Protein AF-A0A7S3N0Q4-F1 (afdb_monomer_lite)

Structure (mmCIF, N/CA/C/O backbone):
data_AF-A0A7S3N0Q4-F1
#
_entry.id   AF-A0A7S3N0Q4-F1
#
loop_
_atom_site.group_PDB
_atom_site.id
_atom_site.type_symbol
_atom_site.label_atom_id
_atom_site.label_alt_id
_atom_site.label_comp_id
_atom_site.label_asym_id
_atom_site.label_entity_id
_atom_site.label_seq_id
_atom_site.pdbx_PDB_ins_code
_atom_site.Cartn_x
_atom_site.Cartn_y
_atom_site.Cartn_z
_atom_site.occupancy
_atom_site.B_iso_or_equiv
_atom_site.auth_seq_id
_atom_site.auth_comp_id
_atom_site.auth_asym_id
_atom_site.auth_atom_id
_atom_site.pdbx_PDB_model_num
ATOM 1 N N . MET A 1 1 ? -3.222 -1.790 -15.529 1.00 67.62 1 MET A N 1
ATOM 2 C CA . MET A 1 1 ? -2.272 -0.869 -16.187 1.00 67.62 1 MET A CA 1
ATOM 3 C C . MET A 1 1 ? -2.301 -1.127 -17.690 1.00 67.62 1 MET A C 1
ATOM 5 O O . MET A 1 1 ? -2.570 -2.263 -18.068 1.00 67.62 1 MET A O 1
ATOM 9 N N . LYS A 1 2 ? -2.100 -0.109 -18.533 1.00 78.62 2 LYS A N 1
ATOM 10 C CA . LYS A 1 2 ? -1.961 -0.252 -19.997 1.00 78.62 2 LYS A CA 1
ATOM 11 C C . LYS A 1 2 ? -0.659 0.422 -20.428 1.00 78.62 2 LYS A C 1
ATOM 13 O O . LYS A 1 2 ? -0.187 1.292 -19.707 1.00 78.62 2 LYS A O 1
ATOM 18 N N . ALA A 1 3 ? -0.098 0.054 -21.577 1.00 85.75 3 ALA A N 1
ATOM 19 C CA . ALA A 1 3 ? 1.161 0.636 -22.047 1.00 85.75 3 ALA A CA 1
ATOM 20 C C . ALA A 1 3 ? 1.133 2.180 -22.083 1.00 85.75 3 ALA A C 1
ATOM 22 O O . ALA A 1 3 ? 2.065 2.820 -21.606 1.00 85.75 3 ALA A O 1
ATOM 23 N N . ASP A 1 4 ? 0.019 2.765 -22.531 1.00 84.31 4 ASP A N 1
ATOM 24 C CA . ASP A 1 4 ? -0.150 4.220 -22.661 1.00 84.31 4 ASP A CA 1
ATOM 25 C C . ASP A 1 4 ? -0.180 4.981 -21.325 1.00 84.31 4 ASP A C 1
ATOM 27 O O . ASP A 1 4 ? -0.092 6.204 -21.332 1.00 84.31 4 ASP A O 1
ATOM 31 N N . SER A 1 5 ? -0.317 4.300 -20.179 1.00 80.75 5 SER A N 1
ATOM 32 C CA . SER A 1 5 ? -0.256 4.951 -18.862 1.00 80.75 5 SER A CA 1
ATOM 33 C C . SER A 1 5 ? 1.165 5.040 -18.296 1.00 80.75 5 SER A C 1
ATOM 35 O O . SER A 1 5 ? 1.332 5.571 -17.206 1.00 80.75 5 SER A O 1
ATOM 37 N N . ILE A 1 6 ? 2.171 4.488 -18.986 1.00 88.62 6 ILE A N 1
ATOM 38 C CA . ILE A 1 6 ? 3.573 4.517 -18.550 1.00 88.62 6 ILE A CA 1
ATOM 39 C C . ILE A 1 6 ? 4.276 5.739 -19.140 1.00 88.62 6 ILE A C 1
ATOM 41 O O . ILE A 1 6 ? 4.112 6.043 -20.324 1.00 88.62 6 ILE A O 1
ATOM 45 N N . ASN A 1 7 ? 5.076 6.421 -18.322 1.00 90.31 7 ASN A N 1
ATOM 46 C CA . ASN A 1 7 ? 5.865 7.581 -18.721 1.00 90.31 7 ASN A CA 1
ATOM 47 C C . ASN A 1 7 ? 7.292 7.532 -18.146 1.00 90.31 7 ASN A C 1
ATOM 49 O O . ASN A 1 7 ? 7.583 6.753 -17.245 1.00 90.31 7 ASN A O 1
ATOM 53 N N . GLU A 1 8 ? 8.192 8.348 -18.687 1.00 91.06 8 GLU A N 1
ATOM 54 C CA . GLU A 1 8 ? 9.606 8.371 -18.299 1.00 91.06 8 GLU A CA 1
ATOM 55 C C . GLU A 1 8 ? 9.894 9.091 -16.972 1.00 91.06 8 GLU A C 1
ATOM 57 O O . GLU A 1 8 ? 11.008 8.977 -16.466 1.00 91.06 8 GLU A O 1
ATOM 62 N N . GLY A 1 9 ? 8.932 9.828 -16.418 1.00 84.19 9 GLY A N 1
ATOM 63 C CA . GLY A 1 9 ? 9.068 10.585 -15.172 1.00 84.19 9 GLY A CA 1
ATOM 64 C C . GLY A 1 9 ? 8.742 9.796 -13.907 1.00 84.19 9 GLY A C 1
ATOM 65 O O . GLY A 1 9 ? 9.191 10.185 -12.843 1.00 84.19 9 GLY A O 1
ATOM 66 N N . ASP A 1 10 ? 8.030 8.675 -14.014 1.00 84.38 10 ASP A N 1
ATOM 67 C CA . ASP A 1 10 ? 7.496 7.953 -12.854 1.00 84.38 10 ASP A CA 1
ATOM 68 C C . ASP A 1 10 ? 8.100 6.553 -12.667 1.00 84.38 10 ASP A C 1
ATOM 70 O O . ASP A 1 10 ? 8.815 6.009 -13.514 1.00 84.38 10 ASP A O 1
ATOM 74 N N . VAL A 1 11 ? 7.773 5.931 -11.533 1.00 87.38 11 VAL A N 1
ATOM 75 C CA . VAL A 1 11 ? 8.114 4.540 -11.220 1.00 87.38 11 VAL A CA 1
ATOM 76 C C . VAL A 1 11 ? 6.856 3.682 -11.228 1.00 87.38 11 VAL A C 1
ATOM 78 O O . VAL A 1 11 ? 5.893 3.957 -10.517 1.00 87.38 11 VAL A O 1
ATOM 81 N N . PHE A 1 12 ? 6.893 2.587 -11.983 1.00 89.62 12 PHE A N 1
ATOM 82 C CA . PHE A 1 12 ? 5.771 1.674 -12.157 1.00 89.62 12 PHE A CA 1
ATOM 83 C C . PHE A 1 12 ? 6.102 0.296 -11.594 1.00 89.62 12 PHE A C 1
ATOM 85 O O . PHE A 1 12 ? 7.191 -0.245 -11.799 1.00 89.62 12 PHE A O 1
ATOM 92 N N . ILE A 1 13 ? 5.130 -0.297 -10.905 1.00 90.25 13 ILE A N 1
ATOM 93 C CA . ILE A 1 13 ? 5.221 -1.659 -10.380 1.00 90.25 13 ILE A CA 1
ATOM 94 C C . ILE A 1 13 ? 4.118 -2.480 -11.038 1.00 90.25 13 ILE A C 1
ATOM 96 O O . ILE A 1 13 ? 2.934 -2.188 -10.866 1.00 90.25 13 ILE A O 1
ATOM 100 N N . LEU A 1 14 ? 4.503 -3.502 -11.804 1.00 88.56 14 LEU A N 1
ATOM 101 C CA . LEU A 1 14 ? 3.564 -4.482 -12.346 1.00 88.56 14 LEU A CA 1
ATOM 102 C C . LEU A 1 14 ? 3.641 -5.758 -11.521 1.00 88.56 14 LEU A C 1
ATOM 104 O O . LEU A 1 14 ? 4.680 -6.407 -11.439 1.00 88.56 14 LEU A O 1
ATOM 108 N N . ASP A 1 15 ? 2.512 -6.124 -10.941 1.00 88.94 15 ASP A N 1
ATOM 109 C CA . ASP A 1 15 ? 2.390 -7.282 -10.079 1.00 88.94 15 ASP A CA 1
ATOM 110 C C . ASP A 1 15 ? 1.717 -8.456 -10.804 1.00 88.94 15 ASP A C 1
ATOM 112 O O . ASP A 1 15 ? 0.535 -8.393 -11.144 1.00 88.94 15 ASP A O 1
ATOM 116 N N . MET A 1 16 ? 2.479 -9.533 -11.011 1.00 89.06 16 MET A N 1
ATOM 117 C CA . MET A 1 16 ? 2.058 -10.769 -11.677 1.00 89.06 16 MET A CA 1
ATOM 118 C C . MET A 1 16 ? 2.105 -11.982 -10.733 1.00 89.06 16 MET A C 1
ATOM 120 O O . MET A 1 16 ? 2.309 -13.104 -11.179 1.00 89.06 16 MET A O 1
ATOM 124 N N . ASN A 1 17 ? 1.875 -11.785 -9.431 1.00 83.25 17 ASN A N 1
ATOM 125 C CA . ASN A 1 17 ? 1.939 -12.825 -8.390 1.00 83.25 17 ASN A CA 1
ATOM 126 C C . ASN A 1 17 ? 3.356 -13.358 -8.098 1.00 83.25 17 ASN A C 1
ATOM 128 O O . ASN A 1 17 ? 3.986 -12.956 -7.118 1.00 83.25 17 ASN A O 1
ATOM 132 N N . ASP A 1 18 ? 3.867 -14.289 -8.892 1.00 87.38 18 ASP A N 1
ATOM 133 C CA . ASP A 1 18 ? 5.206 -14.862 -8.694 1.00 87.38 18 ASP A CA 1
ATOM 134 C C . ASP A 1 18 ? 6.322 -13.934 -9.201 1.00 87.38 18 ASP A C 1
ATOM 136 O O . ASP A 1 18 ? 7.472 -14.057 -8.782 1.00 87.38 18 ASP A O 1
ATOM 140 N N . LYS A 1 19 ? 5.967 -12.947 -10.028 1.00 90.06 19 LYS A N 1
ATOM 141 C CA . LYS A 1 19 ? 6.867 -11.903 -10.524 1.00 90.06 19 LYS A CA 1
ATOM 142 C C . LYS A 1 19 ? 6.342 -10.511 -10.190 1.00 90.06 19 LYS A C 1
ATOM 144 O O . LYS A 1 19 ? 5.163 -10.214 -10.376 1.00 90.06 19 LYS A O 1
ATOM 149 N N . ILE A 1 20 ? 7.232 -9.641 -9.726 1.00 90.06 20 ILE A N 1
ATOM 150 C CA . ILE A 1 20 ? 6.979 -8.220 -9.481 1.00 90.06 20 ILE A CA 1
ATOM 151 C C . ILE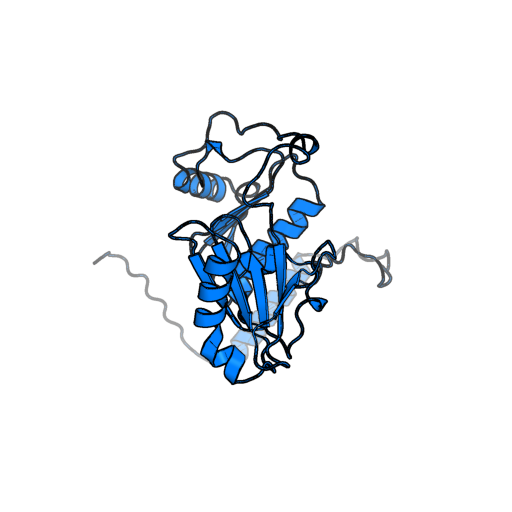 A 1 20 ? 7.964 -7.437 -10.348 1.00 90.06 20 ILE A C 1
ATOM 153 O O . ILE A 1 20 ? 9.164 -7.437 -10.083 1.00 90.06 20 ILE A O 1
ATOM 157 N N . TYR A 1 21 ? 7.482 -6.767 -11.388 1.00 90.56 21 TYR A N 1
ATOM 158 C CA . TYR A 1 21 ? 8.331 -5.955 -12.256 1.00 90.56 21 TYR A CA 1
ATOM 159 C C . TYR A 1 21 ? 8.442 -4.547 -11.685 1.00 90.56 21 TYR A C 1
ATOM 161 O O . TYR A 1 21 ? 7.434 -3.858 -11.531 1.00 90.56 21 TYR A O 1
ATOM 169 N N . PHE A 1 22 ? 9.667 -4.120 -11.398 1.00 93.31 22 PHE A N 1
ATOM 170 C CA . PHE A 1 22 ? 9.998 -2.769 -10.972 1.00 93.31 22 PHE A CA 1
ATOM 171 C C . PHE A 1 22 ? 10.553 -1.989 -12.166 1.00 93.31 22 PHE A C 1
ATOM 173 O O . PHE A 1 22 ? 11.699 -2.187 -12.573 1.00 93.31 22 PHE A O 1
ATOM 180 N N . TRP A 1 23 ? 9.731 -1.116 -12.741 1.00 94.12 23 TRP A N 1
ATOM 181 C CA . TRP A 1 23 ? 10.066 -0.328 -13.922 1.00 94.12 23 TRP A CA 1
ATOM 182 C C . TRP A 1 23 ? 10.254 1.143 -13.521 1.00 94.12 23 TRP A C 1
ATOM 184 O O . TRP A 1 23 ? 9.268 1.847 -13.316 1.00 94.12 23 TRP A O 1
ATOM 194 N N . PRO A 1 24 ? 11.495 1.631 -13.352 1.00 90.50 24 PRO A N 1
ATOM 195 C CA . PRO A 1 24 ? 11.749 3.054 -13.160 1.00 90.50 24 PRO A CA 1
ATOM 196 C C . PRO A 1 24 ? 11.834 3.763 -14.517 1.00 90.50 24 PRO A C 1
ATOM 198 O O . PRO A 1 24 ? 12.574 3.317 -15.402 1.00 90.50 24 PRO A O 1
ATOM 201 N N . GLY A 1 25 ? 11.113 4.872 -14.677 1.00 88.19 25 GLY A N 1
ATOM 202 C CA . GLY A 1 25 ? 11.318 5.804 -15.781 1.00 88.19 25 GLY A CA 1
ATOM 203 C C . GLY A 1 25 ? 12.750 6.339 -15.790 1.00 88.19 25 GLY A C 1
ATOM 204 O O . GLY A 1 25 ? 13.398 6.447 -14.747 1.00 88.19 25 GLY A O 1
ATOM 205 N N . GLU A 1 26 ? 13.286 6.639 -16.968 1.00 90.06 26 GLU A N 1
ATOM 206 C CA . GLU A 1 26 ? 14.660 7.132 -17.121 1.00 90.06 26 GLU A CA 1
ATOM 207 C C . GLU A 1 26 ? 14.864 8.507 -16.471 1.00 90.06 26 GLU A C 1
ATOM 209 O O . GLU A 1 26 ? 15.969 8.838 -16.044 1.00 90.06 26 GLU A O 1
ATOM 214 N N . GLN A 1 27 ? 13.787 9.281 -16.364 1.00 85.06 27 GLN A N 1
ATOM 215 C CA . GLN A 1 27 ? 13.755 10.631 -15.813 1.00 85.06 27 GLN A CA 1
ATOM 216 C C . GLN A 1 27 ? 13.079 10.687 -14.431 1.00 85.06 27 GLN A C 1
ATOM 218 O O . GLN A 1 27 ? 12.898 11.786 -13.911 1.00 85.06 27 GLN A O 1
ATOM 223 N N . CYS A 1 28 ? 12.743 9.541 -13.817 1.00 81.88 28 CYS A N 1
ATOM 224 C CA . CYS A 1 28 ? 12.204 9.531 -12.455 1.00 81.88 28 CYS A CA 1
ATOM 225 C C . CYS A 1 28 ? 13.232 9.995 -11.430 1.00 81.88 28 CYS A C 1
ATOM 227 O O . CYS A 1 28 ? 14.446 9.779 -11.573 1.00 81.88 28 CYS A O 1
ATOM 229 N N . ASN A 1 29 ? 12.753 10.637 -10.368 1.00 78.81 29 ASN A N 1
ATOM 230 C CA . ASN A 1 29 ? 13.653 11.142 -9.348 1.00 78.81 29 ASN A CA 1
ATOM 231 C C . ASN A 1 29 ? 14.111 10.018 -8.396 1.00 78.81 29 ASN A C 1
ATOM 233 O O . ASN A 1 29 ? 13.502 8.954 -8.255 1.00 78.81 29 ASN A O 1
ATOM 237 N N . VAL A 1 30 ? 15.241 10.247 -7.719 1.00 77.12 30 VAL A N 1
ATOM 238 C CA . VAL A 1 30 ? 15.847 9.244 -6.822 1.00 77.12 30 VAL A CA 1
ATOM 239 C C . VAL A 1 30 ? 14.900 8.859 -5.680 1.00 77.12 30 VAL A C 1
ATOM 241 O O . VAL A 1 30 ? 14.894 7.703 -5.255 1.00 77.12 30 VAL A O 1
ATOM 244 N N . THR A 1 31 ? 14.083 9.799 -5.203 1.00 74.06 31 THR A N 1
ATOM 245 C CA . THR A 1 31 ? 13.133 9.572 -4.107 1.00 74.06 31 THR A CA 1
ATOM 246 C C . THR A 1 31 ? 12.015 8.625 -4.533 1.00 74.06 31 THR A C 1
ATOM 248 O O . THR A 1 31 ? 11.726 7.671 -3.813 1.00 74.06 31 THR A O 1
ATOM 251 N N . GLU A 1 32 ? 11.422 8.835 -5.707 1.00 76.19 32 GLU A N 1
ATOM 252 C CA . GLU A 1 32 ? 10.428 7.935 -6.305 1.00 76.19 32 GLU A CA 1
ATOM 253 C C . GLU A 1 32 ? 11.004 6.551 -6.533 1.00 76.19 32 GLU A C 1
ATOM 255 O O . GLU A 1 32 ? 10.385 5.558 -6.151 1.00 76.19 32 GLU A O 1
ATOM 260 N N . LYS A 1 33 ? 12.220 6.471 -7.086 1.00 80.44 33 LYS A N 1
ATOM 261 C CA . LYS A 1 33 ? 12.901 5.191 -7.302 1.00 80.44 33 LYS A CA 1
ATOM 262 C C . LYS A 1 33 ? 13.086 4.425 -5.994 1.00 80.44 33 LYS A C 1
ATOM 264 O O . LYS A 1 33 ? 12.810 3.226 -5.947 1.00 80.44 33 LYS A O 1
ATOM 269 N N . MET A 1 34 ? 13.518 5.102 -4.928 1.00 75.25 34 MET A N 1
ATOM 270 C CA . MET A 1 34 ? 13.662 4.487 -3.604 1.00 75.25 34 MET A CA 1
ATOM 271 C C . MET A 1 34 ? 12.311 4.043 -3.036 1.00 75.25 34 MET A C 1
ATOM 273 O O . MET A 1 34 ? 12.174 2.880 -2.657 1.00 75.25 34 MET A O 1
ATOM 277 N N . LYS A 1 35 ? 11.298 4.919 -3.045 1.00 74.50 35 LYS A N 1
ATOM 278 C CA . LYS A 1 35 ? 9.950 4.607 -2.542 1.00 74.50 35 LYS A CA 1
ATOM 279 C C . LYS A 1 35 ? 9.305 3.451 -3.305 1.00 74.50 35 LYS A C 1
ATOM 281 O O . LYS A 1 35 ? 8.787 2.522 -2.692 1.00 74.50 35 LYS A O 1
ATOM 286 N N . GLY A 1 36 ? 9.376 3.453 -4.633 1.00 78.81 36 GLY A N 1
ATOM 287 C CA . GLY A 1 36 ? 8.847 2.366 -5.452 1.00 78.81 36 GLY A CA 1
ATOM 288 C C . GLY A 1 36 ? 9.555 1.037 -5.172 1.00 78.81 36 GLY A C 1
ATOM 289 O O . GLY A 1 36 ? 8.912 -0.010 -5.092 1.00 78.81 36 GLY A O 1
ATOM 290 N N . LEU A 1 37 ? 10.874 1.054 -4.956 1.00 83.94 37 LEU A N 1
ATOM 291 C CA . LEU A 1 37 ? 11.606 -0.166 -4.618 1.00 83.94 37 LEU A CA 1
ATOM 292 C C . LEU A 1 37 ? 11.237 -0.683 -3.218 1.00 83.94 37 LEU A C 1
ATOM 294 O O . LEU A 1 37 ? 11.149 -1.899 -3.016 1.00 83.94 37 LEU A O 1
ATOM 298 N N . GLU A 1 38 ? 10.988 0.213 -2.260 1.00 80.38 38 GLU A N 1
ATOM 299 C CA . GLU A 1 38 ? 10.461 -0.140 -0.935 1.00 80.38 38 GLU A CA 1
ATOM 300 C C . GLU A 1 38 ? 9.087 -0.804 -1.041 1.00 80.38 38 GLU A C 1
ATOM 302 O O . GLU A 1 38 ? 8.878 -1.859 -0.438 1.00 80.38 38 GLU A O 1
ATOM 307 N N . VAL A 1 39 ? 8.195 -0.257 -1.871 1.00 80.19 39 VAL A N 1
ATOM 308 C CA . VAL A 1 39 ? 6.867 -0.816 -2.170 1.00 80.19 39 VAL A CA 1
ATOM 309 C C . VAL A 1 39 ? 6.989 -2.219 -2.775 1.00 80.19 39 VAL A C 1
ATOM 311 O O . VAL A 1 39 ? 6.438 -3.169 -2.215 1.00 80.19 39 VAL A O 1
ATOM 314 N N . ALA A 1 40 ? 7.779 -2.399 -3.840 1.00 81.44 40 ALA A N 1
ATOM 315 C CA .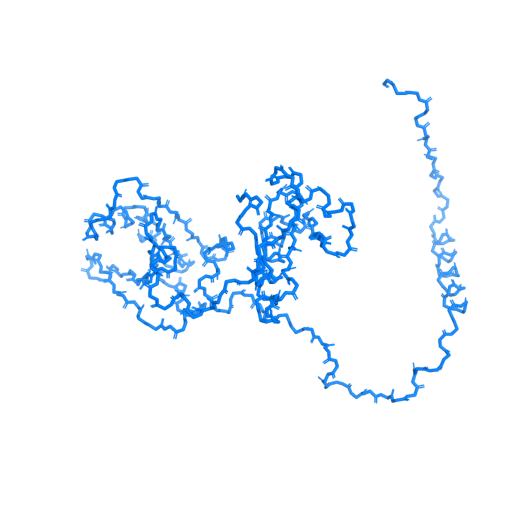 ALA A 1 40 ? 7.986 -3.706 -4.479 1.00 81.44 40 ALA A CA 1
ATOM 316 C C . ALA A 1 40 ? 8.604 -4.739 -3.514 1.00 81.44 40 ALA A C 1
ATOM 318 O O . ALA A 1 40 ? 8.187 -5.900 -3.452 1.00 81.44 40 ALA A O 1
ATOM 319 N N . THR A 1 41 ? 9.570 -4.306 -2.699 1.00 84.25 41 THR A N 1
ATOM 320 C CA . THR A 1 41 ? 10.188 -5.140 -1.657 1.00 84.25 41 THR A CA 1
ATOM 321 C C . THR A 1 41 ? 9.190 -5.512 -0.562 1.00 84.25 41 THR A C 1
ATOM 323 O O . THR A 1 41 ? 9.208 -6.647 -0.075 1.00 84.25 41 THR A O 1
ATOM 326 N N . GLY A 1 42 ? 8.321 -4.576 -0.182 1.00 77.69 42 GLY A N 1
ATOM 327 C CA . GLY A 1 42 ? 7.210 -4.785 0.737 1.00 77.69 42 GLY A CA 1
ATOM 328 C C . GLY A 1 42 ? 6.281 -5.879 0.228 1.00 77.69 42 GLY A C 1
ATOM 329 O O . GLY A 1 42 ? 6.130 -6.893 0.907 1.00 77.69 42 GLY A O 1
ATOM 330 N N . MET A 1 43 ? 5.772 -5.739 -1.000 1.00 77.88 43 MET A N 1
ATOM 331 C CA . MET A 1 43 ? 4.903 -6.731 -1.653 1.00 77.88 43 MET A CA 1
ATOM 332 C C . MET A 1 43 ? 5.532 -8.123 -1.641 1.00 77.88 43 MET A C 1
ATOM 334 O O . MET A 1 43 ? 4.926 -9.081 -1.154 1.00 77.88 43 MET A O 1
ATOM 338 N N . ARG A 1 44 ? 6.795 -8.235 -2.076 1.00 84.06 44 ARG A N 1
ATOM 339 C CA . ARG A 1 44 ? 7.526 -9.508 -2.059 1.00 84.06 44 ARG A CA 1
ATOM 340 C C . ARG A 1 44 ? 7.566 -10.127 -0.660 1.00 84.06 44 ARG A C 1
ATOM 342 O O . ARG A 1 44 ? 7.315 -11.320 -0.506 1.00 84.06 44 ARG A O 1
ATOM 349 N N . LYS A 1 45 ? 7.916 -9.344 0.363 1.00 79.38 45 LYS A N 1
ATOM 350 C CA . LYS A 1 45 ? 8.111 -9.857 1.728 1.00 79.38 45 LYS A CA 1
ATOM 351 C C . LYS A 1 45 ? 6.794 -10.193 2.423 1.00 79.38 45 LYS A C 1
ATOM 353 O O . LYS A 1 45 ? 6.682 -11.285 2.975 1.00 79.38 45 LYS A O 1
ATOM 358 N N . SER A 1 46 ? 5.832 -9.270 2.430 1.00 74.62 46 SER A N 1
ATOM 359 C CA . SER A 1 46 ? 4.603 -9.418 3.216 1.00 74.62 46 SER A CA 1
ATOM 360 C C . SER A 1 46 ? 3.506 -10.172 2.481 1.00 74.62 46 SER A C 1
ATOM 362 O O . SER A 1 46 ? 2.848 -11.007 3.092 1.00 74.62 46 SER A O 1
ATOM 364 N N . GLU A 1 47 ? 3.313 -9.903 1.190 1.00 79.12 47 GLU A N 1
ATOM 365 C CA . GLU A 1 47 ? 2.175 -10.445 0.432 1.00 79.12 47 GLU A CA 1
ATOM 366 C C . GLU A 1 47 ? 2.534 -11.723 -0.325 1.00 79.12 47 GLU A C 1
ATOM 368 O O . GLU A 1 47 ? 1.668 -12.556 -0.580 1.00 79.12 47 GLU A O 1
ATOM 373 N N . ARG A 1 48 ? 3.819 -11.907 -0.650 1.00 82.06 48 ARG A N 1
ATOM 374 C CA . ARG A 1 48 ? 4.324 -13.088 -1.371 1.00 82.06 48 ARG A CA 1
ATOM 375 C C . ARG A 1 48 ? 5.195 -14.003 -0.540 1.00 82.06 48 ARG A C 1
ATOM 377 O O . ARG A 1 48 ? 5.813 -14.908 -1.087 1.00 82.06 48 ARG A O 1
ATOM 384 N N . HIS A 1 49 ? 5.274 -13.771 0.769 1.00 78.81 49 HIS A N 1
ATOM 385 C CA . HIS A 1 49 ? 6.064 -14.593 1.690 1.00 78.81 49 HIS A CA 1
ATOM 386 C C . HIS A 1 49 ? 7.514 -14.819 1.214 1.00 78.81 49 HIS A C 1
ATOM 388 O O . HIS A 1 49 ? 8.083 -15.892 1.399 1.00 78.81 49 HIS A O 1
ATOM 394 N N . ALA A 1 50 ? 8.100 -13.799 0.579 1.00 80.25 50 ALA A N 1
ATOM 395 C CA . ALA A 1 50 ? 9.422 -13.800 -0.048 1.00 80.25 50 ALA A CA 1
ATOM 396 C C . ALA A 1 50 ? 9.623 -14.772 -1.231 1.00 80.25 50 ALA A C 1
ATOM 398 O O . ALA A 1 50 ? 10.763 -14.955 -1.663 1.00 80.25 50 ALA A O 1
ATOM 399 N N . GLN A 1 51 ? 8.548 -15.350 -1.773 1.00 81.12 51 GLN A N 1
ATOM 400 C CA . GLN A 1 51 ? 8.594 -16.336 -2.859 1.00 81.12 51 GLN A CA 1
ATOM 401 C C . GLN A 1 51 ? 8.545 -15.725 -4.262 1.00 81.12 51 GLN A C 1
ATOM 403 O O . GLN A 1 51 ? 8.888 -16.412 -5.215 1.00 81.12 51 GLN A O 1
ATOM 408 N N . ALA A 1 52 ? 8.131 -14.463 -4.391 1.00 86.00 52 ALA A N 1
ATOM 409 C CA . ALA A 1 52 ? 8.139 -13.770 -5.674 1.00 86.00 52 ALA A CA 1
ATOM 410 C C . ALA A 1 52 ? 9.520 -13.187 -6.002 1.00 86.00 52 ALA A C 1
ATOM 412 O O . ALA A 1 52 ? 10.257 -12.772 -5.095 1.00 86.00 52 ALA A O 1
ATOM 413 N N . ASP A 1 53 ? 9.822 -13.082 -7.293 1.00 89.50 53 ASP A N 1
ATOM 414 C CA . ASP A 1 53 ? 11.008 -12.398 -7.806 1.00 89.50 53 ASP A CA 1
ATOM 415 C C . ASP A 1 53 ? 10.700 -10.932 -8.115 1.00 89.50 53 ASP A C 1
ATOM 417 O O . ASP A 1 53 ? 9.652 -10.608 -8.674 1.00 89.50 53 ASP A O 1
ATOM 421 N N . ILE A 1 54 ? 11.624 -10.035 -7.757 1.00 90.75 54 ILE A N 1
ATOM 422 C CA . ILE A 1 54 ? 11.585 -8.645 -8.226 1.00 90.75 54 ILE A CA 1
ATOM 423 C C . ILE A 1 54 ? 12.465 -8.562 -9.466 1.00 90.75 54 ILE A C 1
ATOM 425 O O . ILE A 1 54 ? 13.662 -8.842 -9.391 1.00 90.75 54 ILE A O 1
ATOM 429 N N . LEU A 1 55 ? 11.860 -8.195 -10.589 1.00 90.94 55 LEU A N 1
ATOM 430 C CA . LEU A 1 55 ? 12.500 -8.130 -11.896 1.00 90.94 55 LEU A CA 1
ATOM 431 C C . LEU A 1 55 ? 12.677 -6.675 -12.329 1.00 90.94 55 LEU A C 1
ATOM 433 O O . LEU A 1 55 ? 11.831 -5.831 -12.036 1.00 90.94 55 LEU A O 1
ATOM 437 N N . PHE A 1 56 ? 13.760 -6.395 -13.053 1.00 94.88 56 PHE A N 1
ATOM 438 C CA . PHE A 1 56 ? 14.162 -5.047 -13.460 1.00 94.88 56 PHE A CA 1
ATOM 439 C C . PHE A 1 56 ? 14.174 -4.947 -14.994 1.00 94.88 56 PHE A C 1
ATOM 441 O O . PHE A 1 56 ? 15.215 -5.176 -15.608 1.00 94.88 56 PHE A O 1
ATOM 448 N N . PRO A 1 57 ? 13.040 -4.611 -15.643 1.00 95.06 57 PRO A N 1
ATOM 449 C CA . PRO A 1 57 ? 12.927 -4.538 -17.102 1.00 95.06 57 PRO A CA 1
ATOM 450 C C . PRO A 1 57 ? 14.035 -3.738 -17.793 1.00 95.06 57 PRO A C 1
ATOM 452 O O . PRO A 1 57 ? 14.553 -4.154 -18.817 1.00 95.06 57 PRO A O 1
ATOM 455 N N . ARG A 1 58 ? 14.465 -2.605 -17.225 1.00 89.06 58 ARG A N 1
ATOM 456 C CA . ARG A 1 58 ? 15.506 -1.769 -17.849 1.00 89.06 58 ARG A CA 1
ATOM 457 C C . ARG A 1 58 ? 16.915 -2.357 -17.797 1.00 89.06 58 ARG A C 1
ATOM 459 O O . ARG A 1 58 ? 17.803 -1.845 -18.472 1.00 89.06 58 ARG A O 1
ATOM 466 N N . GLU A 1 59 ? 17.128 -3.398 -17.004 1.00 91.19 59 GLU A N 1
ATOM 467 C CA . GLU A 1 59 ? 18.433 -4.039 -16.837 1.00 91.19 59 GLU A CA 1
ATOM 468 C C . GLU A 1 59 ? 18.560 -5.311 -17.689 1.00 91.19 59 GLU A C 1
ATOM 470 O O . GLU A 1 59 ? 19.673 -5.777 -17.926 1.00 91.19 59 GLU A O 1
ATOM 475 N N . ASP A 1 60 ? 17.442 -5.846 -18.196 1.00 94.69 60 ASP A N 1
ATOM 476 C CA . ASP A 1 60 ? 17.399 -7.082 -18.976 1.00 94.69 60 ASP A CA 1
ATOM 477 C C . ASP A 1 60 ? 16.358 -6.997 -20.107 1.00 94.69 60 ASP A C 1
ATOM 479 O O . ASP A 1 60 ? 15.159 -6.847 -19.877 1.00 94.69 60 ASP A O 1
ATOM 483 N N . ALA A 1 61 ? 16.815 -7.140 -21.354 1.00 93.06 61 ALA A N 1
ATOM 484 C CA . ALA A 1 61 ? 15.963 -7.015 -22.539 1.00 93.06 61 ALA A CA 1
ATOM 485 C C . ALA A 1 61 ? 14.869 -8.098 -22.642 1.00 93.06 61 ALA A C 1
ATOM 487 O O . ALA A 1 61 ? 13.809 -7.846 -23.218 1.00 93.06 61 ALA A O 1
ATOM 488 N N . GLY A 1 62 ? 15.109 -9.296 -22.101 1.00 94.88 62 GLY A N 1
ATOM 489 C CA . GLY A 1 62 ? 14.105 -10.357 -22.035 1.00 94.88 62 GLY A CA 1
ATOM 490 C C . GLY A 1 62 ? 13.008 -10.023 -21.027 1.00 94.88 62 GLY A C 1
ATOM 491 O O . GLY A 1 62 ? 11.824 -10.191 -21.325 1.00 94.88 62 GLY A O 1
ATOM 492 N N . VAL A 1 63 ? 13.393 -9.475 -19.872 1.00 95.75 63 VAL A N 1
ATOM 493 C CA . VAL A 1 63 ? 12.452 -8.981 -18.856 1.00 95.75 63 VAL A CA 1
ATOM 494 C C . VAL A 1 63 ? 11.666 -7.769 -19.370 1.00 95.75 63 VAL A C 1
ATOM 496 O O . VAL A 1 63 ? 10.463 -7.695 -19.129 1.00 95.75 63 VAL A O 1
ATOM 499 N N . ASP A 1 64 ? 12.297 -6.847 -20.110 1.00 95.50 64 ASP A N 1
ATOM 500 C CA . ASP A 1 64 ? 11.606 -5.728 -20.776 1.00 95.50 64 ASP A CA 1
ATOM 501 C C . ASP A 1 64 ? 10.529 -6.232 -21.736 1.00 95.50 64 ASP A C 1
ATOM 503 O O . ASP A 1 64 ? 9.372 -5.819 -21.648 1.00 95.50 64 ASP A O 1
ATOM 507 N N . ALA A 1 65 ? 10.880 -7.175 -22.613 1.00 96.62 65 ALA A N 1
ATOM 508 C CA . ALA A 1 65 ? 9.930 -7.751 -23.556 1.00 96.62 65 ALA A CA 1
ATOM 509 C C . ALA A 1 65 ? 8.743 -8.424 -22.844 1.00 96.62 65 ALA A C 1
ATOM 511 O O . ALA A 1 65 ? 7.593 -8.218 -23.244 1.00 96.62 65 ALA A O 1
ATOM 512 N N . GLU A 1 66 ? 9.000 -9.182 -21.773 1.00 96.00 66 GLU A N 1
ATOM 513 C CA . GLU A 1 66 ? 7.953 -9.821 -20.969 1.00 96.00 66 GLU A CA 1
ATOM 514 C C . GLU A 1 66 ? 7.040 -8.779 -20.299 1.00 96.00 66 GLU A C 1
ATOM 516 O O . GLU A 1 66 ? 5.818 -8.841 -20.465 1.00 96.00 66 GLU A O 1
ATOM 521 N N . PHE A 1 67 ? 7.618 -7.774 -19.633 1.00 94.88 67 PHE A N 1
ATOM 522 C CA . PHE A 1 67 ? 6.884 -6.680 -18.990 1.00 94.88 67 PHE A CA 1
ATOM 523 C C . PHE A 1 67 ? 5.913 -5.991 -19.954 1.00 94.88 67 PHE A C 1
ATOM 525 O O . PHE A 1 67 ? 4.719 -5.878 -19.669 1.00 94.88 67 PHE A O 1
ATOM 532 N N . TRP A 1 68 ? 6.398 -5.572 -21.125 1.00 96.19 68 TRP A N 1
ATOM 533 C CA . TRP A 1 68 ? 5.556 -4.890 -22.105 1.00 96.19 68 TRP A CA 1
ATOM 534 C C . TRP A 1 68 ? 4.513 -5.815 -22.729 1.00 96.19 68 TRP A C 1
ATOM 536 O O . TRP A 1 68 ? 3.415 -5.355 -23.047 1.00 96.19 68 TRP A O 1
ATOM 546 N N . SER A 1 69 ? 4.800 -7.114 -22.868 1.00 95.69 69 SER A N 1
ATOM 547 C CA . SER A 1 69 ? 3.820 -8.084 -23.375 1.00 95.69 69 SER A CA 1
ATOM 548 C C . SER A 1 69 ? 2.567 -8.154 -22.494 1.00 95.69 69 SER A C 1
ATOM 550 O O . SER A 1 69 ? 1.451 -8.190 -23.017 1.00 95.69 69 SER A O 1
ATOM 552 N N . HIS A 1 70 ? 2.724 -8.049 -21.168 1.00 92.94 70 HIS A N 1
ATOM 553 C CA . HIS A 1 70 ? 1.605 -7.997 -20.221 1.00 92.94 70 HIS A CA 1
ATOM 554 C C . HIS A 1 70 ? 0.744 -6.734 -20.362 1.00 92.94 70 HIS A C 1
ATOM 556 O O . HIS A 1 70 ? -0.408 -6.720 -19.928 1.00 92.94 70 HIS A O 1
ATOM 562 N N . LEU A 1 71 ? 1.279 -5.681 -20.983 1.00 91.69 71 LEU A N 1
ATOM 563 C CA . LEU A 1 71 ? 0.617 -4.387 -21.164 1.00 91.69 71 LEU A CA 1
ATOM 564 C C . LEU A 1 71 ? 0.051 -4.179 -22.575 1.00 91.69 71 LEU A C 1
ATOM 566 O O . LEU A 1 71 ? -0.475 -3.101 -22.862 1.00 91.69 71 LEU A O 1
ATOM 570 N N . GLY A 1 72 ? 0.124 -5.205 -23.430 1.00 92.38 72 GLY A N 1
ATOM 571 C CA . GLY A 1 72 ? -0.338 -5.158 -24.820 1.00 92.38 72 GLY A CA 1
ATOM 572 C C . GLY A 1 72 ? 0.748 -4.811 -25.843 1.00 92.38 72 GLY A C 1
ATOM 573 O O . GLY A 1 72 ? 0.428 -4.624 -27.014 1.00 92.38 72 GLY A O 1
ATOM 574 N N . GLY A 1 73 ? 2.015 -4.764 -25.427 1.00 93.56 73 GLY A N 1
ATOM 575 C CA . GLY A 1 73 ? 3.172 -4.478 -26.273 1.00 93.56 73 GLY A CA 1
ATOM 576 C C . GLY A 1 73 ? 3.865 -3.161 -25.922 1.00 93.56 73 GLY A C 1
ATOM 577 O O . GLY A 1 73 ? 3.277 -2.265 -25.318 1.00 93.56 73 GLY A O 1
ATOM 578 N N . LYS A 1 74 ? 5.145 -3.056 -26.301 1.00 94.19 74 LYS A N 1
ATOM 579 C CA . LYS A 1 74 ? 5.948 -1.851 -26.071 1.00 94.19 74 LYS A CA 1
ATOM 580 C C . LYS A 1 74 ? 5.571 -0.794 -27.112 1.00 94.19 74 LYS A C 1
ATOM 582 O O . LYS A 1 74 ? 5.621 -1.106 -28.305 1.00 94.19 74 LYS A O 1
ATOM 587 N N . PRO A 1 75 ? 5.212 0.435 -26.708 1.00 92.69 75 PRO A N 1
ATOM 588 C CA . PRO A 1 75 ? 4.969 1.505 -27.663 1.00 92.69 75 PRO A CA 1
ATOM 589 C C . PRO A 1 75 ? 6.282 1.905 -28.350 1.00 92.69 75 PRO A C 1
ATOM 591 O O . PRO A 1 75 ? 7.370 1.693 -27.815 1.00 92.69 75 PRO A O 1
ATOM 594 N N . ALA A 1 76 ? 6.192 2.507 -29.539 1.00 93.88 76 ALA A N 1
ATOM 595 C CA . ALA A 1 76 ? 7.374 2.989 -30.262 1.00 93.88 76 ALA A CA 1
ATOM 596 C C . ALA A 1 76 ? 8.148 4.058 -29.469 1.00 93.88 76 ALA A C 1
ATOM 598 O O . ALA A 1 76 ? 9.373 4.121 -29.540 1.00 93.88 76 ALA A O 1
ATOM 599 N N . THR A 1 77 ? 7.417 4.857 -28.691 1.00 93.00 77 THR A N 1
ATOM 600 C CA . THR A 1 77 ? 7.944 5.891 -27.806 1.00 93.00 77 THR A CA 1
ATOM 601 C C . THR A 1 77 ? 7.196 5.803 -26.482 1.00 93.00 77 THR A C 1
ATOM 603 O O . THR A 1 77 ? 5.969 5.718 -26.480 1.00 93.00 77 THR A O 1
ATOM 606 N N . ILE A 1 78 ? 7.923 5.809 -25.367 1.00 92.81 78 ILE A N 1
ATOM 607 C CA . ILE A 1 78 ? 7.332 5.900 -24.027 1.00 92.81 78 ILE A CA 1
ATOM 608 C C . ILE A 1 78 ? 6.994 7.369 -23.754 1.00 92.81 78 ILE A C 1
ATOM 610 O O . ILE A 1 78 ? 7.713 8.261 -24.209 1.00 92.81 78 ILE A O 1
ATOM 614 N N . ASN A 1 79 ? 5.891 7.633 -23.052 1.00 89.56 79 ASN A N 1
ATOM 615 C CA . ASN A 1 79 ? 5.456 9.005 -22.808 1.00 89.56 79 ASN A CA 1
ATOM 616 C C . ASN A 1 79 ? 6.534 9.805 -22.050 1.00 89.56 79 ASN A C 1
ATOM 618 O O . ASN A 1 79 ? 7.181 9.258 -21.155 1.00 89.56 79 ASN A O 1
ATOM 622 N N . PRO A 1 80 ? 6.734 11.094 -22.373 1.00 89.69 80 PRO A N 1
ATOM 623 C CA . PRO A 1 80 ? 7.640 11.951 -21.612 1.00 89.69 80 PRO A CA 1
ATOM 624 C C . PRO A 1 80 ? 7.133 12.147 -20.172 1.00 89.69 80 PRO A C 1
ATOM 626 O O . PRO A 1 80 ? 5.949 11.907 -19.919 1.00 89.69 80 PRO A O 1
ATOM 629 N N . PRO A 1 81 ? 7.987 12.616 -19.242 1.00 85.12 81 PRO A N 1
ATOM 630 C CA . PRO A 1 81 ? 7.552 12.962 -17.894 1.00 85.12 81 PRO A CA 1
ATOM 631 C C . PRO A 1 81 ? 6.390 13.947 -17.926 1.00 85.12 81 PRO A C 1
ATOM 633 O O . PRO A 1 81 ? 6.402 14.924 -18.683 1.00 85.12 81 PRO A O 1
ATOM 636 N N . THR A 1 82 ? 5.399 13.705 -17.083 1.00 76.38 82 THR A N 1
ATOM 637 C CA . THR A 1 82 ? 4.385 14.703 -16.759 1.00 76.38 82 THR A CA 1
ATOM 638 C C . THR A 1 82 ? 4.963 15.665 -15.720 1.00 76.38 82 THR A C 1
ATOM 640 O O . THR A 1 82 ? 5.519 15.191 -14.736 1.00 76.38 82 THR A O 1
ATOM 643 N N . PRO A 1 83 ? 4.882 16.995 -15.911 1.00 66.06 83 PRO A N 1
ATOM 644 C CA . PRO A 1 83 ? 5.337 17.942 -14.898 1.00 66.06 83 PRO A CA 1
ATOM 645 C C . PRO A 1 83 ? 4.581 17.748 -13.577 1.00 66.06 83 PRO A C 1
ATOM 647 O O . PRO A 1 83 ? 3.348 17.759 -13.575 1.00 66.06 83 PRO A O 1
ATOM 650 N N . ASP A 1 84 ? 5.315 17.660 -12.466 1.00 56.84 84 ASP A N 1
ATOM 651 C CA . ASP A 1 84 ? 4.752 17.585 -11.105 1.00 56.84 84 ASP A CA 1
ATOM 652 C C . ASP A 1 84 ? 3.837 18.782 -10.780 1.00 56.84 84 ASP A C 1
ATOM 654 O O . ASP A 1 84 ? 2.918 18.687 -9.966 1.00 56.84 84 ASP A O 1
ATOM 658 N N . ASP A 1 85 ? 4.046 19.903 -11.479 1.00 48.16 85 ASP A N 1
ATOM 659 C CA . ASP A 1 85 ? 3.324 21.170 -11.324 1.00 48.16 85 ASP A CA 1
ATOM 660 C C . ASP A 1 85 ? 1.821 21.083 -11.679 1.00 48.16 85 ASP A C 1
ATOM 662 O O . ASP A 1 85 ? 1.071 22.028 -11.433 1.00 48.16 85 ASP A O 1
ATOM 666 N N . GLY A 1 86 ? 1.359 19.963 -12.250 1.00 42.44 86 GLY A N 1
ATOM 667 C CA . GLY A 1 86 ? -0.051 19.711 -12.578 1.00 42.44 86 GLY A CA 1
ATOM 668 C C . GLY A 1 86 ? -0.868 19.011 -11.483 1.00 42.44 86 GLY A C 1
ATOM 669 O O . GLY A 1 86 ? -2.097 19.011 -11.560 1.00 42.44 86 GLY A O 1
ATOM 670 N N . ALA A 1 87 ? -0.228 18.446 -10.454 1.00 42.72 87 ALA A N 1
ATOM 671 C CA . ALA A 1 87 ? -0.920 17.736 -9.369 1.00 42.72 87 ALA A CA 1
ATOM 672 C C . ALA A 1 87 ? -1.465 18.671 -8.269 1.00 42.72 87 ALA A C 1
ATOM 674 O O . ALA A 1 87 ? -2.095 18.210 -7.319 1.00 42.72 87 ALA A O 1
ATOM 675 N N . ALA A 1 88 ? -1.229 19.983 -8.384 1.00 41.06 88 ALA A N 1
ATOM 676 C CA . ALA A 1 88 ? -1.747 20.968 -7.437 1.00 41.06 88 ALA A CA 1
ATOM 677 C C . ALA A 1 88 ? -3.202 21.393 -7.721 1.00 41.06 88 ALA A C 1
ATOM 679 O O . ALA A 1 88 ? -3.870 21.827 -6.789 1.00 41.06 88 ALA A O 1
ATOM 680 N N . ASP A 1 89 ? -3.710 21.227 -8.951 1.00 37.88 89 ASP A N 1
ATOM 681 C CA . ASP A 1 89 ? -5.062 21.687 -9.336 1.00 37.88 89 ASP A CA 1
ATOM 682 C C . ASP A 1 89 ? 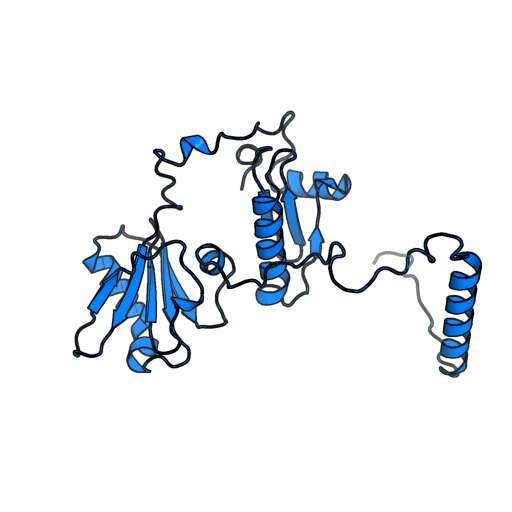-5.855 20.690 -10.212 1.00 37.88 89 ASP A C 1
ATOM 684 O O . ASP A 1 89 ? -7.001 20.956 -10.583 1.00 37.88 89 ASP A O 1
ATOM 688 N N . GLY A 1 90 ? -5.284 19.528 -10.544 1.00 37.62 90 GLY A N 1
ATOM 689 C CA . GLY A 1 90 ? -6.021 18.409 -11.125 1.00 37.62 90 GLY A CA 1
ATOM 690 C C . GLY A 1 90 ? -6.465 17.454 -10.024 1.00 37.62 90 GLY A C 1
ATOM 691 O O . GLY A 1 90 ? -5.617 16.898 -9.335 1.00 37.62 90 GLY A O 1
ATOM 692 N N . GLU A 1 91 ? -7.774 17.260 -9.856 1.00 40.66 91 GLU A N 1
ATOM 693 C CA . GLU A 1 91 ? -8.354 16.212 -9.009 1.00 40.66 91 GLU A CA 1
ATOM 694 C C . GLU A 1 91 ? -7.888 14.828 -9.498 1.00 40.66 91 GLU A C 1
ATOM 696 O O . GLU A 1 91 ? -8.590 14.140 -10.240 1.00 40.66 91 GLU A O 1
ATOM 701 N N . ASP A 1 92 ? -6.694 14.397 -9.091 1.00 46.03 92 ASP A N 1
ATOM 702 C CA . ASP A 1 92 ? -6.410 12.974 -9.003 1.00 46.03 92 ASP A CA 1
ATOM 703 C C . ASP A 1 92 ? -7.249 12.457 -7.832 1.00 46.03 92 ASP A C 1
ATOM 705 O O . ASP A 1 92 ? -6.889 12.554 -6.656 1.00 46.03 92 ASP A O 1
ATOM 709 N N . ASP A 1 93 ? -8.460 12.021 -8.168 1.00 48.78 93 ASP A N 1
ATOM 710 C CA . ASP A 1 93 ? -9.488 11.540 -7.245 1.00 48.78 93 ASP A CA 1
ATOM 711 C C . ASP A 1 93 ? -8.954 10.457 -6.278 1.00 48.78 93 ASP A C 1
ATOM 713 O O . ASP A 1 93 ? -9.526 10.253 -5.202 1.00 48.78 93 ASP A O 1
ATOM 717 N N . ASP A 1 94 ? -7.861 9.774 -6.640 1.00 45.78 94 ASP A N 1
ATOM 718 C CA . ASP A 1 94 ? -7.197 8.755 -5.821 1.00 45.78 94 ASP A CA 1
ATOM 719 C C . ASP A 1 94 ? -6.152 9.334 -4.837 1.00 45.78 94 ASP A C 1
ATOM 721 O O . ASP A 1 94 ? -5.845 8.686 -3.831 1.00 45.78 94 ASP A O 1
ATOM 725 N N . LEU A 1 95 ? -5.669 10.570 -5.039 1.00 54.28 95 LEU A N 1
ATOM 726 C CA . LEU A 1 95 ? -4.807 11.295 -4.087 1.00 54.28 95 LEU A CA 1
ATOM 727 C C . LEU A 1 95 ? -5.602 12.082 -3.034 1.00 54.28 95 LEU A C 1
ATOM 729 O O . LEU A 1 95 ? -5.061 12.420 -1.977 1.00 54.28 95 LEU A O 1
ATOM 733 N N . ASN A 1 96 ? -6.889 12.354 -3.273 1.00 73.75 96 ASN A N 1
ATOM 734 C CA . ASN A 1 96 ? -7.750 12.994 -2.281 1.00 73.75 96 ASN A CA 1
ATOM 735 C C . ASN A 1 96 ? -8.196 11.977 -1.219 1.00 73.75 96 ASN A C 1
ATOM 737 O O . ASN A 1 96 ? -9.212 11.290 -1.364 1.00 73.75 96 ASN A O 1
ATOM 741 N N . TYR A 1 97 ? -7.425 11.890 -0.134 1.00 89.81 97 TYR A N 1
ATOM 742 C CA . TYR A 1 97 ? -7.737 11.030 1.001 1.00 89.81 97 TYR A CA 1
ATOM 743 C C . TYR A 1 97 ? -7.982 11.811 2.294 1.00 89.81 97 TYR A C 1
ATOM 745 O O . TYR A 1 97 ? -7.363 12.840 2.589 1.00 89.81 97 TYR A O 1
ATOM 753 N N . LYS A 1 98 ? -8.853 11.252 3.135 1.00 93.50 98 LYS A N 1
ATOM 754 C CA . LYS A 1 98 ? -9.081 11.719 4.506 1.00 93.50 98 LYS A CA 1
ATOM 755 C C . LYS A 1 98 ? -8.850 10.594 5.494 1.00 93.50 98 LYS A C 1
ATOM 757 O O . LYS A 1 98 ? -9.064 9.424 5.189 1.00 93.50 98 LYS A O 1
ATOM 762 N N . PHE A 1 99 ? -8.405 10.950 6.689 1.00 95.94 99 PHE A N 1
ATOM 763 C CA . PHE A 1 99 ? -8.057 9.984 7.718 1.00 95.94 99 PHE A CA 1
ATOM 764 C C . PHE A 1 99 ? -8.802 10.313 9.004 1.00 95.94 99 PHE A C 1
ATOM 766 O O . PHE A 1 99 ? -8.779 11.454 9.457 1.00 95.94 99 PHE A O 1
ATOM 773 N N . PHE A 1 100 ? -9.489 9.331 9.578 1.00 95.25 100 PHE A N 1
ATOM 774 C CA . PHE A 1 100 ? -10.366 9.518 10.728 1.00 95.25 100 PHE A CA 1
ATOM 775 C C . PHE A 1 100 ? -10.004 8.547 11.840 1.00 95.25 100 PHE A C 1
ATOM 777 O O . PHE A 1 100 ? -9.832 7.353 11.591 1.00 95.25 100 PHE A O 1
ATOM 784 N N . LYS A 1 101 ? -9.982 9.044 13.077 1.00 93.50 101 LYS A N 1
ATOM 785 C CA . LYS A 1 101 ? -10.038 8.200 14.272 1.00 93.50 101 LYS A CA 1
ATOM 786 C C . LYS A 1 101 ? -11.494 7.911 14.615 1.00 93.50 101 LYS A C 1
ATOM 788 O O . LYS A 1 101 ? -12.338 8.811 14.579 1.00 93.50 101 LYS A O 1
ATOM 793 N N . ILE A 1 102 ? -11.769 6.656 14.946 1.00 88.12 102 ILE A N 1
ATOM 794 C CA . ILE A 1 102 ? -13.055 6.203 15.461 1.00 88.12 102 ILE A CA 1
ATOM 795 C C . ILE A 1 102 ? -12.938 6.072 16.975 1.00 88.12 102 ILE A C 1
ATOM 797 O O . ILE A 1 102 ? -11.982 5.482 17.468 1.00 88.12 102 ILE A O 1
ATOM 801 N N . SER A 1 103 ? -13.912 6.616 17.700 1.00 78.31 103 SER A N 1
ATOM 802 C CA . SER A 1 103 ? -14.063 6.404 19.141 1.00 78.31 103 SER A CA 1
ATOM 803 C C . SER A 1 103 ? -15.496 5.995 19.458 1.00 78.31 103 SER A C 1
ATOM 805 O O . SER A 1 103 ? -16.454 6.583 18.944 1.00 78.31 103 SER A O 1
ATOM 807 N N . ASN A 1 104 ? -15.648 4.987 20.317 1.00 69.75 104 ASN A N 1
ATOM 808 C CA . ASN A 1 104 ? -16.931 4.576 20.882 1.00 69.75 104 ASN A CA 1
ATOM 809 C C . ASN A 1 104 ? -17.060 4.876 22.388 1.00 69.75 104 ASN A C 1
ATOM 811 O O . ASN A 1 104 ? -18.028 4.435 23.009 1.00 69.75 104 ASN A O 1
ATOM 815 N N . GLU A 1 105 ? -16.135 5.648 22.972 1.00 67.56 105 GLU A N 1
ATOM 816 C CA . GLU A 1 105 ? -16.034 5.884 24.426 1.00 67.56 105 GLU A CA 1
ATOM 817 C C . GLU A 1 105 ? -17.309 6.480 25.047 1.00 67.56 105 GLU A C 1
ATOM 819 O O . GLU A 1 105 ? -17.597 6.274 26.223 1.00 67.56 105 GLU A O 1
ATOM 824 N N . THR A 1 106 ? -18.114 7.192 24.254 1.00 65.62 106 THR A N 1
ATOM 825 C CA . THR A 1 106 ? -19.370 7.819 24.705 1.00 65.62 106 THR A CA 1
ATOM 826 C C . THR A 1 106 ? -20.612 6.942 24.495 1.00 65.62 106 THR A C 1
ATOM 828 O O . THR A 1 106 ? -21.738 7.400 24.701 1.00 65.62 106 THR A O 1
ATOM 831 N N . GLY A 1 107 ? -20.447 5.699 24.024 1.00 63.12 107 GLY A N 1
ATOM 832 C CA . GLY A 1 107 ? -21.547 4.824 23.592 1.00 63.12 107 GLY A CA 1
ATOM 833 C C . GLY A 1 107 ? -22.173 5.223 22.246 1.00 63.12 107 GLY A C 1
ATOM 834 O O . GLY A 1 107 ? -23.071 4.542 21.749 1.00 63.12 107 GLY A O 1
ATOM 835 N N . LYS A 1 108 ? -21.697 6.312 21.631 1.00 66.75 108 LYS A N 1
ATOM 836 C CA . LYS A 1 108 ? -21.984 6.710 20.249 1.00 66.75 108 LYS A CA 1
ATOM 837 C C . LYS A 1 108 ? -20.688 6.694 19.455 1.00 66.75 108 LYS A C 1
ATOM 839 O O . LYS A 1 108 ? -19.637 7.050 19.978 1.00 66.75 108 LYS A O 1
ATOM 844 N N . LEU A 1 109 ? -20.785 6.310 18.187 1.00 69.38 109 LEU A N 1
ATOM 845 C CA . LEU A 1 109 ? -19.644 6.333 17.288 1.00 69.38 109 LEU A CA 1
ATOM 846 C C . LEU A 1 109 ? -19.305 7.777 16.913 1.00 69.38 109 LEU A C 1
ATOM 848 O O . LEU A 1 109 ? -20.117 8.461 16.286 1.00 69.38 109 LEU A O 1
ATOM 852 N N . LEU A 1 110 ? -18.117 8.221 17.303 1.00 80.62 110 LEU A N 1
ATOM 853 C CA . LEU A 1 110 ? -17.557 9.515 16.942 1.00 80.62 110 LEU A CA 1
ATOM 854 C C . LEU A 1 110 ? -16.453 9.302 15.906 1.00 80.62 110 LEU A C 1
ATOM 856 O O . LEU A 1 110 ? -15.558 8.483 16.109 1.00 80.62 110 LEU A O 1
ATOM 860 N N . CYS A 1 111 ? -16.529 10.049 14.805 1.00 85.81 111 CYS A N 1
ATOM 861 C CA . CYS A 1 111 ? -15.485 10.118 13.786 1.00 85.81 111 CYS A CA 1
ATOM 862 C C . CYS A 1 111 ? -14.841 11.501 13.852 1.00 85.81 111 CYS A C 1
ATOM 864 O O . CYS A 1 111 ? -15.510 12.499 13.582 1.00 85.81 111 CYS A O 1
ATOM 866 N N . SER A 1 112 ? -13.558 11.561 14.191 1.00 91.19 112 SER A N 1
ATOM 867 C CA . SER A 1 112 ? -12.780 12.804 14.186 1.00 91.19 112 SER A CA 1
ATOM 868 C C . SER A 1 112 ? -11.717 12.741 13.099 1.00 91.19 112 SER A C 1
ATOM 870 O O . SER A 1 112 ? -10.917 11.803 13.079 1.00 91.19 112 SER A O 1
ATOM 872 N N . GLU A 1 113 ? -11.710 13.725 12.202 1.00 94.38 113 GLU A N 1
ATOM 873 C CA . GLU A 1 113 ? -10.699 13.817 11.149 1.00 94.38 113 GLU A CA 1
ATOM 874 C C . GLU A 1 113 ? -9.335 14.187 11.742 1.00 94.38 113 GLU A C 1
ATOM 876 O O . GLU A 1 113 ? -9.219 15.126 12.529 1.00 94.38 113 GLU A O 1
ATOM 881 N N . ILE A 1 114 ? -8.305 13.452 11.336 1.00 94.44 114 ILE A N 1
ATOM 882 C CA . ILE A 1 114 ? -6.904 13.770 11.588 1.00 94.44 114 ILE A CA 1
ATOM 883 C C . ILE A 1 114 ? -6.396 14.538 10.370 1.00 94.44 114 ILE A C 1
ATOM 885 O O . ILE A 1 114 ? -6.327 13.997 9.262 1.00 94.44 114 ILE A O 1
ATOM 889 N N . GLN A 1 115 ? -6.033 15.803 10.576 1.00 92.56 115 GLN A N 1
ATOM 890 C CA . GLN A 1 115 ? -5.576 16.700 9.509 1.00 92.56 115 GLN A CA 1
ATOM 891 C C . GLN A 1 115 ? -4.051 16.745 9.354 1.00 92.56 115 GLN A C 1
ATOM 893 O O . GLN A 1 115 ? -3.570 17.299 8.371 1.00 92.56 115 GLN A O 1
ATOM 898 N N . ASP A 1 116 ? -3.290 16.129 10.264 1.00 89.56 116 ASP A N 1
ATOM 899 C CA . ASP A 1 116 ? -1.828 16.084 10.177 1.00 89.56 116 ASP A CA 1
ATOM 900 C C . ASP A 1 116 ? -1.370 15.394 8.884 1.00 89.56 116 ASP A C 1
ATOM 902 O O . ASP A 1 116 ? -1.860 14.314 8.530 1.00 89.56 116 ASP A O 1
ATOM 906 N N . ARG A 1 117 ? -0.435 16.026 8.166 1.00 87.00 117 ARG A N 1
ATOM 907 C CA . ARG A 1 117 ? 0.152 15.525 6.915 1.00 87.00 117 ARG A CA 1
ATOM 908 C C . ARG A 1 117 ? 1.679 15.735 6.901 1.00 87.00 117 ARG A C 1
ATOM 910 O O . ARG A 1 117 ? 2.141 16.732 7.460 1.00 87.00 117 ARG A O 1
ATOM 917 N N . PRO A 1 118 ? 2.465 14.846 6.258 1.00 86.69 118 PRO A N 1
ATOM 918 C CA . PRO A 1 118 ? 2.051 13.548 5.707 1.00 86.69 118 PRO A CA 1
ATOM 919 C C . PRO A 1 118 ? 1.540 12.612 6.813 1.00 86.69 118 PRO A C 1
ATOM 921 O O . PRO A 1 118 ? 1.864 12.805 7.988 1.00 86.69 118 PRO A O 1
ATOM 924 N N . LEU A 1 119 ? 0.695 11.633 6.465 1.00 88.31 119 LEU A N 1
ATOM 925 C CA . LEU A 1 119 ? 0.314 10.623 7.451 1.00 88.31 119 LEU A CA 1
ATOM 926 C C . LEU A 1 119 ? 1.544 9.799 7.816 1.00 88.31 119 LEU A C 1
ATOM 928 O O . LEU A 1 119 ? 2.380 9.510 6.964 1.00 88.31 119 LEU A O 1
ATOM 932 N N . LYS A 1 120 ? 1.640 9.396 9.078 1.00 92.44 120 LYS A N 1
ATOM 933 C CA . LYS A 1 120 ? 2.754 8.594 9.578 1.00 92.44 120 LYS A CA 1
ATOM 934 C C . LYS A 1 120 ? 2.226 7.342 10.257 1.00 92.44 120 LYS A C 1
ATOM 936 O O . LYS A 1 120 ? 1.115 7.361 10.792 1.00 92.44 120 LYS A O 1
ATOM 941 N N . ARG A 1 121 ? 3.006 6.260 10.268 1.00 93.44 121 ARG A N 1
ATOM 942 C CA . ARG A 1 121 ? 2.656 4.993 10.935 1.00 93.44 121 ARG A CA 1
ATOM 943 C C . ARG A 1 121 ? 2.248 5.211 12.392 1.00 93.44 121 ARG A C 1
ATOM 945 O O . ARG A 1 121 ? 1.404 4.477 12.903 1.00 93.44 121 ARG A O 1
ATOM 952 N N . GLU A 1 122 ? 2.821 6.211 13.048 1.00 93.94 122 GLU A N 1
ATOM 953 C CA . GLU A 1 122 ? 2.553 6.592 14.433 1.00 93.94 122 GLU A CA 1
ATOM 954 C C . GLU A 1 122 ? 1.155 7.192 14.638 1.00 93.94 122 GLU A C 1
ATOM 956 O O . GLU A 1 122 ? 0.665 7.186 15.762 1.00 93.94 122 GLU A O 1
ATOM 961 N N . HIS A 1 123 ? 0.478 7.661 13.581 1.00 95.06 123 HIS A N 1
ATOM 962 C CA . HIS A 1 123 ? -0.927 8.077 13.669 1.00 95.06 123 HIS A CA 1
ATOM 963 C C . HIS A 1 123 ? -1.879 6.886 13.894 1.00 95.06 123 HIS A C 1
ATOM 965 O O . HIS A 1 123 ? -3.032 7.093 14.265 1.00 95.06 123 HIS A O 1
ATOM 971 N N . LEU A 1 124 ? -1.422 5.649 13.662 1.00 95.88 124 LEU A N 1
ATOM 972 C CA . LEU A 1 124 ? -2.191 4.420 13.868 1.00 95.88 124 LEU A CA 1
ATOM 973 C C . LEU A 1 124 ? -1.925 3.852 15.272 1.00 95.88 124 LEU A C 1
ATOM 975 O O . LEU A 1 124 ? -1.011 3.042 15.468 1.00 95.88 124 LEU A O 1
ATOM 979 N N . ASP A 1 125 ? -2.736 4.272 16.244 1.00 94.50 125 ASP A N 1
ATOM 980 C CA . ASP A 1 125 ? -2.687 3.779 17.626 1.00 94.50 125 ASP A CA 1
ATOM 981 C C . ASP A 1 125 ? -3.252 2.350 17.728 1.00 94.50 125 ASP A C 1
ATOM 983 O O . ASP A 1 125 ? -4.380 2.070 17.327 1.00 94.50 125 ASP A O 1
ATOM 987 N N . THR A 1 126 ? -2.482 1.429 18.312 1.00 95.06 126 THR A N 1
ATOM 988 C CA . THR A 1 126 ? -2.877 0.021 18.505 1.00 95.06 126 THR A CA 1
ATOM 989 C C . THR A 1 126 ? -4.162 -0.154 19.324 1.00 95.06 126 THR A C 1
ATOM 991 O O . THR A 1 126 ? -4.814 -1.198 19.223 1.00 95.06 126 THR A O 1
ATOM 994 N N . ASN A 1 127 ? -4.542 0.838 20.131 1.00 92.00 127 ASN A N 1
ATOM 995 C CA . ASN A 1 127 ? -5.726 0.799 20.989 1.00 92.00 127 ASN A CA 1
ATOM 996 C C . ASN A 1 127 ? -7.009 1.261 20.287 1.00 92.00 127 ASN A C 1
ATOM 998 O O . ASN A 1 127 ? -8.077 1.152 20.883 1.00 92.00 127 ASN A O 1
ATOM 1002 N N . ASP A 1 128 ? -6.925 1.732 19.042 1.00 91.69 128 ASP A N 1
ATOM 1003 C CA . ASP A 1 128 ? -8.041 2.380 18.356 1.00 91.69 128 ASP A CA 1
ATOM 1004 C C . ASP A 1 128 ? -8.350 1.757 16.986 1.00 91.69 128 ASP A C 1
ATOM 1006 O O . ASP A 1 128 ? -7.620 0.919 16.440 1.00 91.69 128 ASP A O 1
ATOM 1010 N N . THR A 1 129 ? -9.473 2.191 16.413 1.00 92.75 129 THR A N 1
ATOM 1011 C CA . THR A 1 129 ? -9.880 1.894 15.037 1.00 92.75 129 THR A CA 1
ATOM 1012 C C . THR A 1 129 ? -9.849 3.179 14.209 1.00 92.75 129 THR A C 1
ATOM 1014 O O . THR A 1 129 ? -10.267 4.238 14.675 1.00 92.75 129 THR A O 1
ATOM 1017 N N . PHE A 1 130 ? -9.395 3.097 12.960 1.00 95.94 130 PHE A N 1
ATOM 1018 C CA . PHE A 1 130 ? -9.278 4.245 12.059 1.00 95.94 130 PHE A CA 1
ATOM 1019 C C . PHE A 1 130 ? -9.941 3.970 10.711 1.00 95.94 130 PHE A C 1
ATOM 1021 O O . PHE A 1 130 ? -10.073 2.817 10.292 1.00 95.94 130 PHE A O 1
ATOM 1028 N N . ILE A 1 131 ? -10.334 5.035 10.013 1.00 95.88 131 ILE A N 1
ATOM 1029 C CA . ILE A 1 131 ? -10.806 4.976 8.628 1.00 95.88 131 ILE A CA 1
ATOM 1030 C C . ILE A 1 131 ? -9.894 5.820 7.744 1.00 95.88 131 ILE A C 1
ATOM 1032 O O . ILE A 1 131 ? -9.756 7.019 7.971 1.00 95.88 131 ILE A O 1
ATOM 1036 N N . LEU A 1 132 ? -9.319 5.199 6.714 1.00 95.50 132 LEU A N 1
ATOM 1037 C CA . LEU A 1 132 ? -8.730 5.908 5.579 1.00 95.50 132 LEU A CA 1
ATOM 1038 C C . LEU A 1 132 ? -9.768 5.929 4.456 1.00 95.50 132 LEU A C 1
ATOM 1040 O O . LEU A 1 132 ? -10.169 4.885 3.936 1.00 95.50 132 LEU A O 1
ATOM 1044 N N . GLU A 1 133 ? -10.246 7.121 4.141 1.00 93.69 133 GLU A N 1
ATOM 1045 C CA . GLU A 1 133 ? -11.268 7.394 3.143 1.00 93.69 133 GLU A CA 1
ATOM 1046 C C . GLU A 1 133 ? -10.613 7.829 1.834 1.00 93.69 133 GLU A C 1
ATOM 1048 O O . GLU A 1 133 ? -9.891 8.820 1.818 1.00 93.69 133 GLU A O 1
ATOM 1053 N N . LEU A 1 134 ? -10.925 7.118 0.749 1.00 89.75 134 LEU A N 1
ATOM 1054 C CA . LEU A 1 134 ? -10.612 7.484 -0.634 1.00 89.75 134 LEU A CA 1
ATOM 1055 C C . LEU A 1 134 ? -11.924 7.832 -1.370 1.00 89.75 134 LEU A C 1
ATOM 1057 O O . LEU A 1 134 ? -13.021 7.804 -0.785 1.00 89.75 134 LEU A O 1
ATOM 1061 N N . ASN A 1 135 ? -11.855 8.129 -2.669 1.00 82.69 135 ASN A N 1
ATOM 1062 C CA . ASN A 1 135 ? -13.044 8.443 -3.468 1.00 82.69 135 ASN A CA 1
ATOM 1063 C C . ASN A 1 135 ? -14.054 7.272 -3.507 1.00 82.69 135 ASN A C 1
ATOM 1065 O O . ASN A 1 135 ? -15.193 7.387 -3.040 1.00 82.69 135 ASN A O 1
ATOM 1069 N N . LYS A 1 136 ? -13.623 6.100 -3.998 1.00 84.31 136 LYS A N 1
ATOM 1070 C CA . LYS A 1 136 ? -14.488 4.911 -4.196 1.00 84.31 136 LYS A CA 1
ATOM 1071 C C . LYS A 1 136 ? -14.139 3.723 -3.299 1.00 84.31 136 LYS A C 1
ATOM 1073 O O . LYS A 1 136 ? -14.669 2.624 -3.482 1.00 84.31 136 LYS A O 1
ATOM 1078 N N . HIS A 1 137 ? -13.304 3.935 -2.288 1.00 90.94 137 HIS A N 1
ATOM 1079 C CA . HIS A 1 137 ? -12.850 2.891 -1.373 1.00 90.94 137 HIS A CA 1
ATOM 1080 C C . HIS A 1 137 ? -12.602 3.477 0.018 1.00 90.94 137 HIS A C 1
ATOM 1082 O O . HIS A 1 137 ? -12.085 4.578 0.145 1.00 90.94 137 HIS A O 1
ATOM 1088 N N . ILE A 1 138 ? -12.985 2.755 1.069 1.00 94.19 138 ILE A N 1
ATOM 1089 C CA . ILE A 1 138 ? -12.529 3.024 2.432 1.00 94.19 138 ILE A CA 1
ATOM 1090 C C . ILE A 1 138 ? -11.794 1.812 3.007 1.00 94.19 138 ILE A C 1
ATOM 1092 O O . ILE A 1 138 ? -12.195 0.656 2.804 1.00 94.19 138 ILE A O 1
ATOM 1096 N N . TYR A 1 139 ? -10.761 2.091 3.788 1.00 95.69 139 TYR A N 1
ATOM 1097 C CA . TYR A 1 139 ? -10.110 1.133 4.668 1.00 95.69 139 TYR A CA 1
ATOM 1098 C C . TYR A 1 139 ? -10.565 1.358 6.103 1.00 95.69 139 TYR A C 1
ATOM 1100 O O . TYR A 1 139 ? -10.600 2.493 6.564 1.00 95.69 139 TYR A O 1
ATOM 1108 N N . ILE A 1 140 ? -10.870 0.280 6.820 1.00 96.00 140 ILE A N 1
ATOM 1109 C CA . ILE A 1 140 ? -11.065 0.287 8.270 1.00 96.00 140 ILE A CA 1
ATOM 1110 C C . ILE A 1 140 ? -9.854 -0.412 8.876 1.00 96.00 140 ILE A C 1
ATOM 1112 O O . ILE A 1 140 ? -9.769 -1.643 8.817 1.00 96.00 140 ILE A O 1
ATOM 1116 N N . TRP A 1 141 ? -8.920 0.358 9.420 1.00 96.94 141 TRP A N 1
ATOM 1117 C CA . TRP A 1 141 ? -7.763 -0.182 10.122 1.00 96.94 141 TRP A CA 1
ATOM 1118 C C . TRP A 1 141 ? -8.119 -0.433 11.583 1.00 96.94 141 TRP A C 1
ATOM 1120 O O . TRP A 1 141 ? -8.733 0.411 12.233 1.00 96.94 141 TRP A O 1
ATOM 1130 N N . ILE A 1 142 ? -7.752 -1.601 12.097 1.00 94.62 142 ILE A N 1
ATOM 1131 C CA . ILE A 1 142 ? -8.126 -2.062 13.431 1.00 94.62 142 ILE A CA 1
ATOM 1132 C C . ILE A 1 142 ? -6.863 -2.370 14.224 1.00 94.62 142 ILE A C 1
ATOM 1134 O O . ILE A 1 142 ? -6.160 -3.344 13.921 1.00 94.62 142 ILE A O 1
ATOM 1138 N N . GLY A 1 143 ? -6.641 -1.594 15.281 1.00 94.69 143 GLY A N 1
ATOM 1139 C CA . GLY A 1 143 ? -5.554 -1.805 16.217 1.00 94.69 143 GLY A CA 1
ATOM 1140 C C . GLY A 1 143 ? -5.660 -3.153 16.925 1.00 94.69 143 GLY A C 1
ATOM 1141 O O . GLY A 1 143 ? -6.747 -3.652 17.256 1.00 94.69 143 GLY A O 1
ATOM 1142 N N . ARG A 1 144 ? -4.515 -3.793 17.169 1.00 94.06 144 ARG A N 1
ATOM 1143 C CA . ARG A 1 144 ? -4.473 -5.105 17.825 1.00 94.06 144 ARG A CA 1
ATOM 1144 C C . ARG A 1 144 ? -4.986 -5.038 19.261 1.00 94.06 144 ARG A C 1
ATOM 1146 O O . ARG A 1 144 ? -5.572 -6.019 19.722 1.00 94.06 144 ARG A O 1
ATOM 1153 N N . ALA A 1 145 ? -4.821 -3.916 19.953 1.00 90.88 145 ALA A N 1
ATOM 1154 C CA . ALA A 1 145 ? -5.334 -3.681 21.302 1.00 90.88 145 ALA A CA 1
ATOM 1155 C C . ALA A 1 145 ? -6.715 -2.997 21.334 1.00 90.88 145 ALA A C 1
ATOM 1157 O O . ALA A 1 145 ? -7.283 -2.866 22.413 1.00 90.88 145 ALA A O 1
ATOM 1158 N N . ALA A 1 146 ? -7.301 -2.659 20.177 1.00 88.62 146 ALA A N 1
ATOM 1159 C CA . ALA A 1 146 ? -8.607 -2.004 20.113 1.00 88.62 146 ALA A CA 1
ATOM 1160 C C . ALA A 1 146 ? -9.731 -2.797 20.793 1.00 88.62 146 ALA A C 1
ATOM 1162 O O . ALA A 1 146 ? -9.678 -4.035 20.903 1.00 88.62 146 ALA A O 1
ATOM 1163 N N . ASN A 1 147 ? -10.769 -2.084 21.230 1.00 84.31 147 ASN A N 1
ATOM 1164 C CA . ASN A 1 147 ? -11.894 -2.661 21.958 1.00 84.31 147 ASN A CA 1
ATOM 1165 C C . ASN A 1 147 ? -12.561 -3.785 21.136 1.00 84.31 147 ASN A C 1
ATOM 1167 O O . ASN A 1 147 ? -12.798 -3.660 19.934 1.00 84.31 147 ASN A O 1
ATOM 1171 N N . ALA A 1 148 ? -12.876 -4.911 21.786 1.00 84.69 148 ALA A N 1
ATOM 1172 C CA . ALA A 1 148 ? -13.515 -6.065 21.152 1.00 84.69 148 ALA A CA 1
ATOM 1173 C C . ALA A 1 148 ? -14.822 -5.706 20.421 1.00 84.69 148 ALA A C 1
ATOM 1175 O O . ALA A 1 148 ? -15.128 -6.295 19.380 1.00 84.69 148 ALA A O 1
ATOM 1176 N N . GLU A 1 149 ? -15.573 -4.735 20.938 1.00 81.38 149 GLU A N 1
ATOM 1177 C CA . GLU A 1 149 ? -16.792 -4.243 20.304 1.00 81.38 149 GLU A CA 1
ATOM 1178 C C . GLU A 1 149 ? -16.500 -3.506 18.991 1.00 81.38 149 GLU A C 1
ATOM 1180 O O . GLU A 1 149 ? -17.144 -3.789 17.980 1.00 81.38 149 GLU A O 1
ATOM 1185 N N . GLU A 1 150 ? -15.483 -2.641 18.960 1.00 78.81 150 GLU A N 1
ATOM 1186 C CA . GLU A 1 150 ? -15.050 -1.951 17.737 1.00 78.81 150 GLU A CA 1
ATOM 1187 C C . GLU A 1 150 ? -14.561 -2.950 16.687 1.00 78.81 150 GLU A C 1
ATOM 1189 O O . GLU A 1 150 ? -14.984 -2.908 15.529 1.00 78.81 150 GLU A O 1
ATOM 1194 N N . LYS A 1 151 ? -13.759 -3.936 17.111 1.00 83.56 151 LYS A N 1
ATOM 1195 C CA . LYS A 1 151 ? -13.274 -5.017 16.240 1.00 83.56 151 LYS A CA 1
ATOM 1196 C C . LYS A 1 151 ? -14.417 -5.806 15.610 1.00 83.56 151 LYS A C 1
ATOM 1198 O O . LYS A 1 151 ? -14.392 -6.070 14.406 1.00 83.56 151 LYS A O 1
ATOM 1203 N N . LYS A 1 152 ? -15.406 -6.201 16.421 1.00 84.69 152 LYS A N 1
ATOM 1204 C CA . LYS A 1 152 ? -16.572 -6.982 15.979 1.00 84.69 152 LYS A CA 1
ATOM 1205 C C . LYS A 1 152 ? -17.465 -6.171 15.043 1.00 84.69 152 LYS A C 1
ATOM 1207 O O . LYS A 1 152 ? -18.004 -6.719 14.082 1.00 84.69 152 LYS A O 1
ATOM 1212 N N . ASN A 1 153 ? -17.594 -4.875 15.306 1.00 84.94 153 ASN A N 1
ATOM 1213 C CA . ASN A 1 153 ? -18.502 -3.999 14.581 1.00 84.94 153 ASN A CA 1
ATOM 1214 C C . ASN A 1 153 ? -17.835 -3.239 13.431 1.00 84.94 153 ASN A C 1
ATOM 1216 O O . ASN A 1 153 ? -18.531 -2.496 12.751 1.00 84.94 153 ASN A O 1
ATOM 1220 N N . ALA A 1 154 ? -16.550 -3.448 13.138 1.00 84.69 154 ALA A N 1
ATOM 1221 C CA . ALA A 1 154 ? -15.801 -2.705 12.120 1.00 84.69 154 ALA A CA 1
ATOM 1222 C C . ALA A 1 154 ? -16.549 -2.523 10.782 1.00 84.69 154 ALA A C 1
ATOM 1224 O O . ALA A 1 154 ? -16.632 -1.418 10.255 1.00 84.69 154 ALA A O 1
ATOM 1225 N N . LEU A 1 155 ? -17.183 -3.572 10.245 1.00 86.31 155 LEU A N 1
ATOM 1226 C CA . LEU A 1 155 ? -17.961 -3.453 9.001 1.00 86.31 155 LEU A CA 1
ATOM 1227 C C . LEU A 1 155 ? -19.235 -2.605 9.156 1.00 86.31 155 LEU A C 1
ATOM 1229 O O . LEU A 1 155 ? -19.645 -1.932 8.212 1.00 86.31 155 LEU A O 1
ATOM 1233 N N . ILE A 1 156 ? -19.870 -2.635 10.329 1.00 88.19 156 ILE A N 1
ATOM 1234 C CA . ILE A 1 156 ? -21.015 -1.776 10.663 1.00 88.19 156 ILE A CA 1
ATOM 1235 C C . ILE A 1 156 ? -20.545 -0.324 10.786 1.00 88.19 156 ILE A C 1
ATOM 1237 O O . ILE A 1 156 ? -21.209 0.567 10.253 1.00 88.19 156 ILE A O 1
ATOM 1241 N N . ILE A 1 157 ? -19.385 -0.100 11.412 1.00 86.88 157 ILE A N 1
ATOM 1242 C CA . ILE A 1 157 ? -18.724 1.206 11.509 1.00 86.88 157 ILE A CA 1
ATOM 1243 C C . ILE A 1 157 ? -18.494 1.772 10.105 1.00 86.88 157 ILE A C 1
ATOM 1245 O O . ILE A 1 157 ? -19.001 2.848 9.797 1.00 86.88 157 ILE A O 1
ATOM 1249 N N . GLY A 1 158 ? -17.851 1.011 9.214 1.00 89.56 158 GLY A N 1
ATOM 1250 C CA . GLY A 1 158 ? -17.612 1.441 7.834 1.00 89.56 158 GLY A CA 1
ATOM 1251 C C . GLY A 1 158 ? -18.896 1.743 7.062 1.00 89.56 158 GLY A C 1
ATOM 1252 O O . GLY A 1 158 ? -19.004 2.789 6.432 1.00 89.56 158 GLY A O 1
ATOM 1253 N N . LYS A 1 159 ? -19.921 0.886 7.149 1.00 89.00 159 LYS A N 1
ATOM 1254 C CA . LYS A 1 159 ? -21.219 1.150 6.494 1.00 89.00 159 LYS A CA 1
ATOM 1255 C C . LYS A 1 159 ? -21.903 2.411 7.031 1.00 89.00 159 LYS A C 1
ATOM 1257 O O . LYS A 1 159 ? -22.516 3.148 6.260 1.00 89.00 159 LYS A O 1
ATOM 1262 N N . SER A 1 160 ? -21.807 2.650 8.337 1.00 88.62 160 SER A N 1
ATOM 1263 C CA . SER A 1 160 ? -22.368 3.841 8.982 1.00 88.62 160 SER A CA 1
ATOM 1264 C C . SER A 1 160 ? -21.620 5.100 8.552 1.00 88.62 160 SER A C 1
ATOM 1266 O O . SER A 1 160 ? -22.262 6.093 8.219 1.00 88.62 160 SER A O 1
ATOM 1268 N N . PHE A 1 161 ? -20.290 5.021 8.463 1.00 90.19 161 PHE A N 1
ATOM 1269 C CA . PHE A 1 161 ? -19.434 6.078 7.933 1.00 90.19 161 PHE A CA 1
ATOM 1270 C C . PHE A 1 161 ? -19.822 6.447 6.495 1.00 90.19 161 PHE A C 1
ATOM 1272 O O . PHE A 1 161 ? -20.129 7.607 6.232 1.00 90.19 161 PHE A O 1
ATOM 1279 N N . LEU A 1 162 ? -19.933 5.463 5.589 1.00 91.31 162 LEU A N 1
ATOM 1280 C CA . LEU A 1 162 ? -20.341 5.705 4.197 1.00 91.31 162 LEU A CA 1
ATOM 1281 C C . LEU A 1 162 ? -21.686 6.437 4.100 1.00 91.31 162 LEU A C 1
ATOM 1283 O O . LEU A 1 162 ? -21.842 7.342 3.281 1.00 91.31 162 LEU A O 1
ATOM 1287 N N . LYS A 1 163 ? -22.656 6.057 4.944 1.00 89.12 163 LYS A N 1
ATOM 1288 C CA . LYS A 1 163 ? -23.973 6.703 4.993 1.00 89.12 163 LYS A CA 1
ATOM 1289 C C . LYS A 1 163 ? -23.886 8.134 5.525 1.00 89.12 163 LYS A C 1
ATOM 1291 O O . LYS A 1 163 ? -24.511 9.018 4.954 1.00 89.12 163 LYS A O 1
ATOM 1296 N N . ALA A 1 164 ? -23.141 8.357 6.606 1.00 87.81 164 ALA A N 1
ATOM 1297 C CA . ALA A 1 164 ? -22.996 9.675 7.222 1.00 87.81 164 ALA A CA 1
ATOM 1298 C C . ALA A 1 164 ? -22.240 10.667 6.319 1.00 87.81 164 ALA A C 1
ATOM 1300 O O . ALA A 1 164 ? -22.569 11.848 6.307 1.00 87.81 164 ALA A O 1
ATOM 1301 N N . HIS A 1 165 ? -21.286 10.174 5.525 1.00 88.06 165 HIS A N 1
ATOM 1302 C CA . HIS A 1 165 ? -20.470 10.968 4.602 1.00 88.06 165 HIS A CA 1
ATOM 1303 C C . HIS A 1 165 ? -21.027 11.001 3.163 1.00 88.06 165 HIS A C 1
ATOM 1305 O O . HIS A 1 165 ? -20.347 11.470 2.255 1.00 88.06 165 HIS A O 1
ATOM 1311 N N . ASN A 1 166 ? -22.258 10.516 2.937 1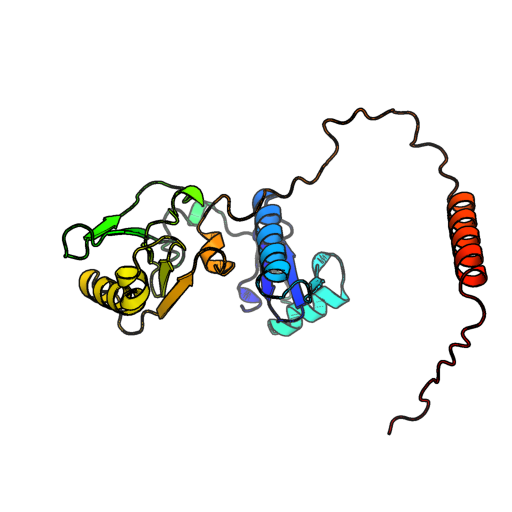.00 89.00 166 ASN A N 1
ATOM 1312 C CA . ASN A 1 166 ? -22.937 10.495 1.630 1.00 89.00 166 ASN A CA 1
ATOM 1313 C C . ASN A 1 166 ? -22.095 9.895 0.488 1.00 89.00 166 ASN A C 1
ATOM 1315 O O . ASN A 1 166 ? -22.109 10.389 -0.642 1.00 89.00 166 ASN A O 1
ATOM 1319 N N . LYS A 1 167 ? -21.358 8.815 0.769 1.00 88.44 167 LYS A N 1
ATOM 1320 C CA . LYS A 1 167 ? -20.500 8.178 -0.233 1.00 88.44 167 LYS A CA 1
ATOM 1321 C C . LYS A 1 167 ? -21.304 7.467 -1.330 1.00 88.44 167 LYS A C 1
ATOM 1323 O O . LYS A 1 167 ? -22.407 6.975 -1.060 1.00 88.44 167 LYS A O 1
ATOM 1328 N N . PRO A 1 168 ? -20.760 7.372 -2.560 1.00 87.56 168 PRO A N 1
ATOM 1329 C CA . PRO A 1 168 ? -21.418 6.685 -3.665 1.00 87.56 168 PRO A CA 1
ATOM 1330 C C . PRO A 1 168 ? -21.829 5.244 -3.335 1.00 87.56 168 PRO A C 1
ATOM 1332 O O . PRO A 1 168 ? -21.169 4.512 -2.596 1.00 87.56 168 PRO A O 1
ATOM 1335 N N . LYS A 1 169 ? -22.931 4.786 -3.938 1.00 85.31 169 LYS A N 1
ATOM 1336 C CA . LYS A 1 169 ? -23.305 3.369 -3.857 1.00 85.31 169 LYS A CA 1
ATOM 1337 C C . LYS A 1 169 ? -22.236 2.525 -4.550 1.00 85.31 169 LYS A C 1
ATOM 1339 O O . LYS A 1 169 ? -21.822 2.841 -5.658 1.00 85.31 169 LYS A O 1
ATOM 1344 N N . GLY A 1 170 ? -21.833 1.433 -3.905 1.00 86.56 170 GLY A N 1
ATOM 1345 C CA . GLY A 1 170 ? -20.776 0.557 -4.410 1.00 86.56 170 GLY A CA 1
ATOM 1346 C C . GLY A 1 170 ? -19.365 0.933 -3.951 1.00 86.56 170 GLY A C 1
ATOM 1347 O O . GLY A 1 170 ? -18.437 0.213 -4.307 1.00 86.56 170 GLY A O 1
ATOM 1348 N N . THR A 1 171 ? -19.190 1.984 -3.133 1.00 90.50 171 THR A N 1
ATOM 1349 C CA . THR A 1 171 ? -17.907 2.256 -2.464 1.00 90.50 171 THR A CA 1
ATOM 1350 C C . THR A 1 171 ? -17.422 1.007 -1.727 1.00 90.50 171 THR A C 1
ATOM 1352 O O . THR A 1 171 ? -18.137 0.435 -0.895 1.00 90.50 171 THR A O 1
ATOM 1355 N N . ARG A 1 172 ? -16.202 0.568 -2.050 1.00 91.75 172 ARG A N 1
ATOM 1356 C CA . ARG A 1 172 ? -15.589 -0.628 -1.466 1.00 91.75 172 ARG A CA 1
ATOM 1357 C C . ARG A 1 172 ? -15.272 -0.384 0.008 1.00 91.75 172 ARG A C 1
ATOM 1359 O O . ARG A 1 172 ? -14.845 0.704 0.380 1.00 91.75 172 ARG A O 1
ATOM 1366 N N . VAL A 1 173 ? -15.433 -1.412 0.838 1.00 93.44 173 VAL A N 1
ATOM 1367 C CA . VAL A 1 173 ? -15.036 -1.396 2.253 1.00 93.44 173 VAL A CA 1
ATOM 1368 C C . VAL A 1 173 ? -14.050 -2.533 2.485 1.00 93.44 173 VAL A C 1
ATOM 1370 O O . VAL A 1 173 ? -14.417 -3.697 2.319 1.00 93.44 173 VAL A O 1
ATOM 1373 N N . THR A 1 174 ? -12.820 -2.209 2.884 1.00 93.31 174 THR A N 1
ATOM 1374 C CA . THR A 1 174 ? -11.800 -3.204 3.249 1.00 93.31 174 THR A CA 1
ATOM 1375 C C . THR A 1 174 ? -11.485 -3.103 4.732 1.00 93.31 174 THR A C 1
ATOM 1377 O O . THR A 1 174 ? -11.201 -2.026 5.245 1.00 93.31 174 THR A O 1
ATOM 1380 N N . ARG A 1 175 ? -11.508 -4.241 5.427 1.00 93.25 175 ARG A N 1
ATOM 1381 C CA . ARG A 1 175 ? -11.018 -4.350 6.802 1.00 93.25 175 ARG A CA 1
ATOM 1382 C C . ARG A 1 175 ? -9.532 -4.687 6.779 1.00 93.25 175 ARG A C 1
ATOM 1384 O O . ARG A 1 175 ? -9.149 -5.659 6.136 1.00 93.25 175 ARG A O 1
ATOM 1391 N N . VAL A 1 176 ? -8.747 -3.939 7.541 1.00 93.38 176 VAL A N 1
ATOM 1392 C CA . VAL A 1 176 ? -7.311 -4.138 7.723 1.00 93.38 176 VAL A CA 1
ATOM 1393 C C . VAL A 1 176 ? -7.027 -4.289 9.212 1.00 93.38 176 VAL A C 1
ATOM 1395 O O . VAL A 1 176 ? -7.562 -3.551 10.034 1.00 93.38 176 VAL A O 1
ATOM 1398 N N . VAL A 1 177 ? -6.225 -5.284 9.575 1.00 93.19 177 VAL A N 1
ATOM 1399 C CA . VAL A 1 177 ? -5.808 -5.516 10.963 1.00 93.19 177 VAL A CA 1
ATOM 1400 C C . VAL A 1 177 ? -4.359 -5.079 11.100 1.00 93.19 177 VAL A C 1
ATOM 1402 O O . VAL A 1 177 ? -3.575 -5.295 10.179 1.00 93.19 177 VAL A O 1
ATOM 1405 N N . GLU A 1 178 ? -4.005 -4.489 12.239 1.00 94.56 178 GLU A N 1
ATOM 1406 C CA . GLU A 1 178 ? -2.627 -4.102 12.538 1.00 94.56 178 GLU A CA 1
ATOM 1407 C C . GLU A 1 178 ? -1.624 -5.245 12.273 1.00 94.56 178 GLU A C 1
ATOM 1409 O O . GLU A 1 178 ? -1.813 -6.375 12.739 1.00 94.56 178 GLU A O 1
ATOM 1414 N N . ASN A 1 179 ? -0.533 -4.925 11.569 1.00 89.19 179 ASN A N 1
ATOM 1415 C CA . ASN A 1 179 ? 0.504 -5.834 11.047 1.00 89.19 179 ASN A CA 1
ATOM 1416 C C . ASN A 1 179 ? 0.074 -6.753 9.891 1.00 89.19 179 ASN A C 1
ATOM 1418 O O . ASN A 1 179 ? 0.878 -7.558 9.419 1.00 89.19 179 ASN A O 1
ATOM 1422 N N . ALA A 1 180 ? -1.171 -6.652 9.433 1.00 88.06 180 ALA A N 1
ATOM 1423 C CA . ALA A 1 180 ? -1.686 -7.328 8.247 1.00 88.06 180 ALA A CA 1
ATOM 1424 C C . ALA A 1 180 ? -2.122 -6.314 7.176 1.00 88.06 180 ALA A C 1
ATOM 1426 O O . ALA A 1 180 ? -3.004 -6.604 6.367 1.00 88.06 180 ALA A O 1
ATOM 1427 N N . GLU A 1 181 ? -1.548 -5.107 7.193 1.00 91.12 181 GLU A N 1
ATOM 1428 C CA . GLU A 1 181 ? -1.828 -4.086 6.191 1.00 91.12 181 GLU A CA 1
ATOM 1429 C C . GLU A 1 181 ? -1.190 -4.446 4.846 1.00 91.12 181 GLU A C 1
ATOM 1431 O O . GLU A 1 181 ? -0.021 -4.847 4.784 1.00 91.12 181 GLU A O 1
ATOM 1436 N N . ASP A 1 182 ? -1.964 -4.281 3.773 1.00 83.94 182 ASP A N 1
ATOM 1437 C CA . ASP A 1 182 ? -1.477 -4.415 2.403 1.00 83.94 182 ASP A CA 1
ATOM 1438 C C . ASP A 1 182 ? -0.614 -3.208 2.003 1.00 83.94 182 ASP A C 1
ATOM 1440 O O . ASP A 1 182 ? -0.583 -2.168 2.674 1.00 83.94 182 ASP A O 1
ATOM 1444 N N . VAL A 1 183 ? 0.145 -3.366 0.925 1.00 81.31 183 VAL A N 1
ATOM 1445 C CA . VAL A 1 183 ? 1.082 -2.346 0.456 1.00 81.31 183 VAL A CA 1
ATOM 1446 C C . VAL A 1 183 ? 0.366 -1.068 0.013 1.00 81.31 183 VAL A C 1
ATOM 1448 O O . VAL A 1 183 ? 0.900 0.016 0.243 1.00 81.31 183 VAL A O 1
ATOM 1451 N N . HIS A 1 184 ? -0.846 -1.176 -0.538 1.00 84.31 184 HIS A N 1
ATOM 1452 C CA . HIS A 1 184 ? -1.639 -0.017 -0.953 1.00 84.31 184 HIS A CA 1
ATOM 1453 C C . HIS A 1 184 ? -2.105 0.822 0.243 1.00 84.31 184 HIS A C 1
ATOM 1455 O O . HIS A 1 184 ? -2.006 2.038 0.215 1.00 84.31 184 HIS A O 1
ATOM 1461 N N . PHE A 1 185 ? -2.555 0.212 1.340 1.00 88.56 185 PHE A N 1
ATOM 1462 C CA . PHE A 1 185 ? -2.856 0.953 2.565 1.00 88.56 185 PHE A CA 1
ATOM 1463 C C . PHE A 1 185 ? -1.597 1.632 3.113 1.00 88.56 185 PHE A C 1
ATOM 1465 O O . PHE A 1 185 ? -1.633 2.800 3.495 1.00 88.56 185 PHE A O 1
ATOM 1472 N N . LYS A 1 186 ? -0.473 0.905 3.137 1.00 88.12 186 LYS A N 1
ATOM 1473 C CA . LYS A 1 186 ? 0.800 1.412 3.664 1.00 88.12 186 LYS A CA 1
ATOM 1474 C C . LYS A 1 186 ? 1.354 2.590 2.863 1.00 88.12 186 LYS A C 1
ATOM 1476 O O . LYS A 1 186 ? 2.009 3.432 3.463 1.00 88.12 186 LYS A O 1
ATOM 1481 N N . SER A 1 187 ? 1.093 2.685 1.555 1.00 83.38 187 SER A N 1
ATOM 1482 C CA . SER A 1 187 ? 1.635 3.765 0.714 1.00 83.38 187 SER A CA 1
ATOM 1483 C C . SER A 1 187 ? 1.114 5.158 1.075 1.00 83.38 187 SER A C 1
ATOM 1485 O O . SER A 1 187 ? 1.733 6.145 0.691 1.00 83.38 187 SER A O 1
ATOM 1487 N N . PHE A 1 188 ? 0.020 5.256 1.835 1.00 86.81 188 PHE A N 1
ATOM 1488 C CA . PHE A 1 188 ? -0.499 6.533 2.333 1.00 86.81 188 PHE A CA 1
ATOM 1489 C C . PHE A 1 188 ? 0.233 7.049 3.578 1.00 86.81 188 PHE A C 1
ATOM 1491 O O . PHE A 1 188 ? -0.033 8.173 3.996 1.00 86.81 188 PHE A O 1
ATOM 1498 N N . PHE A 1 189 ? 1.121 6.253 4.184 1.00 88.06 189 PHE A N 1
ATOM 1499 C CA . PHE A 1 189 ? 1.764 6.560 5.459 1.00 88.06 189 PHE A CA 1
ATOM 1500 C C . PHE A 1 189 ? 3.289 6.451 5.370 1.00 88.06 189 PHE A C 1
ATOM 1502 O O . PHE A 1 189 ? 3.840 5.426 4.966 1.00 88.06 189 PHE A O 1
ATOM 1509 N N . ASP A 1 190 ? 3.979 7.458 5.889 1.00 85.00 190 ASP A N 1
ATOM 1510 C CA . ASP A 1 190 ? 5.412 7.385 6.145 1.00 85.00 190 ASP A CA 1
ATOM 1511 C C . ASP A 1 190 ? 5.706 6.433 7.321 1.00 85.00 190 ASP A C 1
ATOM 1513 O O . ASP A 1 190 ? 4.933 6.332 8.276 1.00 85.00 190 ASP A O 1
ATOM 1517 N N . GLY A 1 191 ? 6.848 5.739 7.286 1.00 83.38 19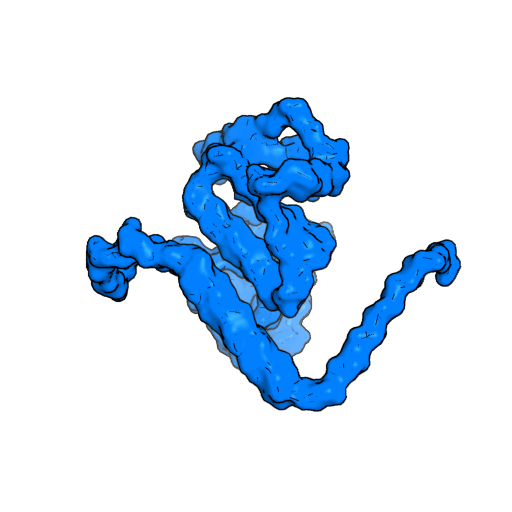1 GLY A N 1
ATOM 1518 C CA . GLY A 1 191 ? 7.349 4.951 8.423 1.00 83.38 191 GLY A CA 1
ATOM 1519 C C . GLY A 1 191 ? 6.912 3.480 8.489 1.00 83.38 191 GLY A C 1
ATOM 1520 O O . GLY A 1 191 ? 7.289 2.785 9.431 1.00 83.38 191 GLY A O 1
ATOM 1521 N N . PHE A 1 192 ? 6.168 2.959 7.504 1.00 80.56 192 PHE A N 1
ATOM 1522 C CA . PHE A 1 192 ? 5.881 1.512 7.420 1.00 80.56 192 PHE A CA 1
ATOM 1523 C C . PHE A 1 192 ? 7.057 0.677 6.919 1.00 80.56 192 PHE A C 1
ATOM 1525 O O . PHE A 1 192 ? 7.220 -0.476 7.328 1.00 80.56 192 PHE A O 1
ATOM 1532 N N . TYR A 1 193 ? 7.859 1.245 6.025 1.00 71.50 193 TYR A N 1
ATOM 1533 C CA . TYR A 1 193 ? 9.061 0.612 5.516 1.00 71.50 193 TYR A CA 1
ATOM 1534 C C . TYR A 1 193 ? 10.264 1.327 6.128 1.00 71.50 193 TYR A C 1
ATOM 1536 O O . TYR A 1 193 ? 10.292 2.559 6.159 1.00 71.50 193 TYR A O 1
ATOM 1544 N N . PRO A 1 194 ? 11.251 0.590 6.670 1.00 56.31 194 PRO A N 1
ATOM 1545 C CA . PRO A 1 194 ? 12.505 1.218 7.032 1.00 56.31 194 PRO A CA 1
ATOM 1546 C C . PRO A 1 194 ? 13.085 1.811 5.754 1.00 56.31 194 PRO A C 1
ATOM 1548 O O . PRO A 1 194 ? 13.184 1.084 4.764 1.00 56.31 194 PRO A O 1
ATOM 1551 N N . ALA A 1 195 ? 13.484 3.087 5.798 1.00 46.12 195 ALA A N 1
ATOM 1552 C CA . ALA A 1 195 ? 14.245 3.683 4.711 1.00 46.12 195 ALA A CA 1
ATOM 1553 C C . ALA A 1 195 ? 15.354 2.697 4.344 1.00 46.12 195 ALA A C 1
ATOM 1555 O O . ALA A 1 195 ? 16.141 2.308 5.224 1.00 46.12 195 ALA A O 1
ATOM 1556 N N . LEU A 1 196 ? 15.377 2.237 3.092 1.00 38.22 196 LEU A N 1
ATOM 1557 C CA . LEU A 1 196 ? 16.474 1.416 2.599 1.00 38.22 196 LEU A CA 1
ATOM 1558 C C . LEU A 1 196 ? 17.741 2.262 2.742 1.00 38.22 196 LEU A C 1
ATOM 1560 O O . LEU A 1 196 ? 18.084 3.061 1.876 1.00 38.22 196 LEU A O 1
ATOM 1564 N N . LYS A 1 197 ? 18.457 2.091 3.859 1.00 31.80 197 LYS A N 1
ATOM 1565 C CA . LYS A 1 197 ? 19.845 2.512 3.962 1.00 31.80 197 LYS A CA 1
ATOM 1566 C C . LYS A 1 197 ? 20.595 1.633 2.979 1.00 31.80 197 LYS A C 1
ATOM 1568 O O . LYS A 1 197 ? 21.081 0.561 3.332 1.00 31.80 197 LYS A O 1
ATOM 1573 N N . MET A 1 198 ? 20.679 2.075 1.730 1.00 33.53 198 MET A N 1
ATOM 1574 C CA . MET A 1 198 ? 21.855 1.753 0.952 1.00 33.53 198 MET A CA 1
ATOM 1575 C C . MET A 1 198 ? 23.014 2.289 1.782 1.00 33.53 198 MET A C 1
ATOM 1577 O O . MET A 1 198 ? 23.172 3.502 1.910 1.00 33.53 198 MET A O 1
ATOM 1581 N N . GLU A 1 199 ? 23.783 1.407 2.418 1.00 33.03 199 GLU A N 1
ATOM 1582 C CA . GLU A 1 199 ? 25.088 1.788 2.947 1.00 33.03 199 GLU A CA 1
ATOM 1583 C C . GLU A 1 199 ? 26.003 2.088 1.752 1.00 33.03 199 GLU A C 1
ATOM 1585 O O . GLU A 1 199 ? 26.899 1.327 1.402 1.00 33.03 199 GLU A O 1
ATOM 1590 N N . ILE A 1 200 ? 25.751 3.216 1.086 1.00 33.84 200 ILE A N 1
ATOM 1591 C CA . ILE A 1 200 ? 26.771 3.924 0.335 1.00 33.84 200 ILE A CA 1
ATOM 1592 C C . ILE A 1 200 ? 27.669 4.501 1.425 1.00 33.84 200 ILE A C 1
ATOM 1594 O O . ILE A 1 200 ? 27.265 5.393 2.167 1.00 33.84 200 ILE A O 1
ATOM 1598 N N . GLY A 1 201 ? 28.823 3.857 1.593 1.00 39.03 201 GLY A N 1
ATOM 1599 C CA . GLY A 1 201 ? 29.751 3.999 2.708 1.00 39.03 201 GLY A CA 1
ATOM 1600 C C . GLY A 1 201 ? 29.803 5.382 3.353 1.00 39.03 201 GLY A C 1
ATOM 1601 O O . GLY A 1 201 ? 30.412 6.308 2.831 1.00 39.03 201 GLY A O 1
ATOM 1602 N N . ALA A 1 202 ? 29.247 5.480 4.554 1.00 35.81 202 ALA A N 1
ATOM 1603 C CA . ALA A 1 202 ? 29.577 6.526 5.503 1.00 35.81 202 ALA A CA 1
ATOM 1604 C C . ALA A 1 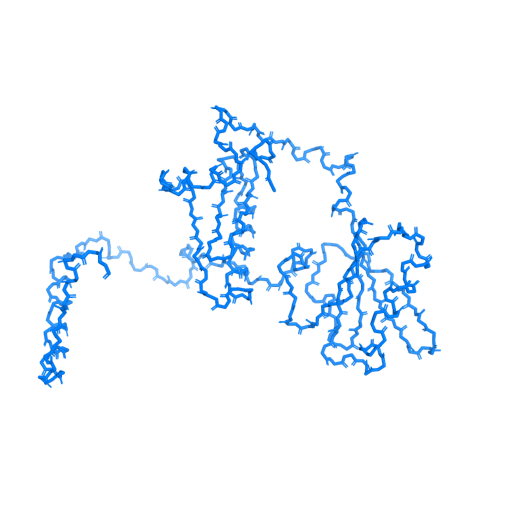202 ? 29.386 5.952 6.912 1.00 35.81 202 ALA A C 1
ATOM 1606 O O . ALA A 1 202 ? 28.273 5.613 7.303 1.00 35.81 202 ALA A O 1
ATOM 1607 N N . ASN A 1 203 ? 30.488 5.853 7.662 1.00 34.94 203 ASN A N 1
ATOM 1608 C CA . ASN A 1 203 ? 30.589 5.499 9.090 1.00 34.94 203 ASN A CA 1
ATOM 1609 C C . ASN A 1 203 ? 30.940 4.059 9.500 1.00 34.94 203 ASN A C 1
ATOM 1611 O O . ASN A 1 203 ? 30.626 3.648 10.617 1.00 34.94 203 ASN A O 1
ATOM 1615 N N . LYS A 1 204 ? 31.763 3.358 8.716 1.00 35.12 204 LYS A N 1
ATOM 1616 C CA . LYS A 1 204 ? 32.871 2.568 9.290 1.00 35.12 204 LYS A CA 1
ATOM 1617 C C . LYS A 1 204 ? 34.125 2.849 8.471 1.00 35.12 204 LYS A C 1
ATOM 1619 O O . LYS A 1 204 ? 34.056 2.842 7.249 1.00 35.12 204 LYS A O 1
ATOM 1624 N N . GLY A 1 205 ? 35.219 3.193 9.150 1.00 34.66 205 GLY A N 1
ATOM 1625 C CA . GLY A 1 205 ? 36.459 3.665 8.535 1.00 34.66 205 GLY A CA 1
ATOM 1626 C C . GLY A 1 205 ? 36.884 2.805 7.348 1.00 34.66 205 GLY A C 1
ATOM 1627 O O . GLY A 1 205 ? 37.092 1.602 7.490 1.00 34.66 205 GLY A O 1
ATOM 1628 N N . PHE A 1 206 ? 36.990 3.440 6.185 1.00 34.12 206 PHE A N 1
ATOM 1629 C CA . PHE A 1 206 ? 37.618 2.852 5.018 1.00 34.12 206 PHE A CA 1
ATOM 1630 C C . PHE A 1 206 ? 39.130 2.937 5.237 1.00 34.12 206 PHE A C 1
ATOM 1632 O O . PHE A 1 206 ? 39.705 4.024 5.227 1.00 34.12 206 PHE A O 1
ATOM 1639 N N . ASP A 1 207 ? 39.761 1.794 5.485 1.00 39.66 207 ASP A N 1
ATOM 1640 C CA . ASP A 1 207 ? 41.192 1.642 5.256 1.00 39.66 207 ASP A CA 1
ATOM 1641 C C . ASP A 1 207 ? 41.403 1.688 3.737 1.00 39.66 207 ASP A C 1
ATOM 1643 O O . ASP A 1 207 ? 40.961 0.809 2.996 1.00 39.66 207 ASP A O 1
ATOM 1647 N N . THR A 1 208 ? 42.038 2.755 3.263 1.00 33.28 208 THR A N 1
ATOM 1648 C CA . THR A 1 208 ? 42.313 3.027 1.847 1.00 33.28 208 THR A CA 1
ATOM 1649 C C . THR A 1 208 ? 43.379 2.106 1.234 1.00 33.28 208 THR A C 1
ATOM 1651 O O . THR A 1 208 ? 43.954 2.450 0.205 1.00 33.28 208 THR A O 1
ATOM 1654 N N . SER A 1 209 ? 43.663 0.938 1.821 1.00 37.12 209 SER A N 1
ATOM 1655 C CA . SER A 1 209 ? 44.708 0.024 1.339 1.00 37.12 209 SER A CA 1
ATOM 1656 C C . SER A 1 209 ? 44.233 -1.229 0.588 1.00 37.12 209 SER A C 1
ATOM 1658 O O . SER A 1 209 ? 45.085 -1.993 0.141 1.00 37.12 209 SER A O 1
ATOM 1660 N N . VAL A 1 210 ? 42.931 -1.458 0.354 1.00 41.69 210 VAL A N 1
ATOM 1661 C CA . VAL A 1 210 ? 42.473 -2.744 -0.238 1.00 41.69 210 VAL A CA 1
ATOM 1662 C C . VAL A 1 210 ? 41.762 -2.632 -1.591 1.00 41.69 210 VAL A C 1
ATOM 1664 O O . VAL A 1 210 ? 40.910 -3.455 -1.914 1.00 41.69 210 VAL A O 1
ATOM 1667 N N . THR A 1 211 ? 42.149 -1.671 -2.434 1.00 45.03 211 THR A N 1
ATOM 1668 C CA . THR A 1 211 ? 41.745 -1.659 -3.861 1.00 45.03 211 THR A CA 1
ATOM 1669 C C . THR A 1 211 ? 42.882 -2.031 -4.816 1.00 45.03 211 THR A C 1
ATOM 1671 O O . THR A 1 211 ? 42.807 -1.778 -6.013 1.00 45.03 211 THR A O 1
ATOM 1674 N N . ALA A 1 212 ? 43.928 -2.694 -4.325 1.00 44.12 212 ALA A N 1
ATOM 1675 C CA . ALA A 1 212 ? 44.937 -3.302 -5.182 1.00 44.12 212 ALA A CA 1
ATOM 1676 C C . ALA A 1 212 ? 45.165 -4.760 -4.760 1.00 44.12 212 ALA A C 1
ATOM 1678 O O . ALA A 1 212 ? 45.631 -5.033 -3.658 1.00 44.12 212 ALA A O 1
ATOM 1679 N N . ASN A 1 213 ? 44.862 -5.687 -5.671 1.00 47.81 213 ASN A N 1
ATOM 1680 C CA . ASN A 1 213 ? 45.271 -7.098 -5.651 1.00 47.81 213 ASN A CA 1
ATOM 1681 C C . ASN A 1 213 ? 44.492 -8.065 -4.742 1.00 47.81 213 ASN A C 1
ATOM 1683 O O . ASN A 1 213 ? 45.090 -8.875 -4.030 1.00 47.81 213 ASN A O 1
ATOM 1687 N N . GLN A 1 214 ? 43.159 -8.102 -4.847 1.00 44.78 214 GLN A N 1
ATOM 1688 C CA . GLN A 1 214 ? 42.473 -9.372 -4.586 1.00 44.78 214 GLN A CA 1
ATOM 1689 C C . GLN A 1 214 ? 42.606 -10.265 -5.820 1.00 44.78 214 GLN A C 1
ATOM 1691 O O . GLN A 1 214 ? 41.875 -10.136 -6.797 1.00 44.78 214 GLN A O 1
ATOM 1696 N N . ASP A 1 215 ? 43.605 -11.141 -5.769 1.00 55.81 215 ASP A N 1
ATOM 1697 C CA . ASP A 1 215 ? 43.857 -12.173 -6.766 1.00 55.81 215 ASP A CA 1
ATOM 1698 C C . ASP A 1 215 ? 42.669 -13.152 -6.811 1.00 55.81 215 ASP A C 1
ATOM 1700 O O . ASP A 1 215 ? 42.493 -14.015 -5.938 1.00 55.81 215 ASP A O 1
ATOM 1704 N N . MET A 1 216 ? 41.806 -12.957 -7.810 1.00 49.28 216 MET A N 1
ATOM 1705 C CA . MET A 1 216 ? 40.570 -13.716 -8.015 1.00 49.28 216 MET A CA 1
ATOM 1706 C C . MET A 1 216 ? 40.833 -15.219 -8.170 1.00 49.28 216 MET A C 1
ATOM 1708 O O . MET A 1 216 ? 39.988 -16.030 -7.783 1.00 49.28 216 MET A O 1
ATOM 1712 N N . GLU A 1 217 ? 42.019 -15.601 -8.648 1.00 52.03 217 GLU A N 1
ATOM 1713 C CA . GLU A 1 217 ? 42.435 -16.998 -8.778 1.00 52.03 217 GLU A CA 1
ATOM 1714 C C . GLU A 1 217 ? 42.653 -17.637 -7.399 1.00 52.03 217 GLU A C 1
ATOM 1716 O O . GLU A 1 217 ? 42.180 -18.742 -7.115 1.00 52.03 217 GLU A O 1
ATOM 1721 N N . LYS A 1 218 ? 43.258 -16.890 -6.471 1.00 54.75 218 LYS A N 1
ATOM 1722 C CA . LYS A 1 218 ? 43.470 -17.325 -5.083 1.00 54.75 218 LYS A CA 1
ATOM 1723 C C . LYS A 1 218 ? 42.152 -17.474 -4.317 1.00 54.75 218 LYS A C 1
ATOM 1725 O O . LYS A 1 218 ? 42.017 -18.373 -3.481 1.00 54.75 218 LYS A O 1
ATOM 1730 N N . LEU A 1 219 ? 41.165 -16.623 -4.610 1.00 51.25 219 LEU A N 1
ATOM 1731 C CA . LEU A 1 219 ? 39.822 -16.708 -4.026 1.00 51.25 219 LEU A CA 1
ATOM 1732 C C . LEU A 1 219 ? 39.024 -17.894 -4.592 1.00 51.25 219 LEU A C 1
ATOM 1734 O O . LEU A 1 219 ? 38.361 -18.603 -3.829 1.00 51.25 219 LEU A O 1
ATOM 1738 N N . ALA A 1 220 ? 39.118 -18.143 -5.900 1.00 48.47 220 ALA A N 1
ATOM 1739 C CA . ALA A 1 220 ? 38.506 -19.302 -6.545 1.00 48.47 220 ALA A CA 1
ATOM 1740 C C . ALA A 1 220 ? 39.105 -20.621 -6.026 1.00 48.47 220 ALA A C 1
ATOM 1742 O O . ALA A 1 220 ? 38.358 -21.537 -5.673 1.00 48.47 220 ALA A O 1
ATOM 1743 N N . ASN A 1 221 ? 40.431 -20.683 -5.862 1.00 59.38 221 ASN A N 1
ATOM 1744 C CA . ASN A 1 221 ? 41.120 -21.852 -5.309 1.00 59.38 221 ASN A CA 1
ATOM 1745 C C . ASN A 1 221 ? 40.735 -22.114 -3.847 1.00 59.38 221 ASN A C 1
ATOM 1747 O O . ASN A 1 221 ? 40.426 -23.251 -3.495 1.00 59.38 221 ASN A O 1
ATOM 1751 N N . LYS A 1 222 ? 40.609 -21.070 -3.013 1.00 63.25 222 LYS A N 1
ATOM 1752 C CA . LYS A 1 222 ? 40.083 -21.212 -1.640 1.00 63.25 222 LYS A CA 1
ATOM 1753 C C . LYS A 1 222 ? 38.651 -21.746 -1.602 1.00 63.25 222 LYS A C 1
ATOM 1755 O O . LYS A 1 222 ? 38.331 -22.571 -0.747 1.00 63.25 222 LYS A O 1
ATOM 1760 N N . LYS A 1 223 ? 37.780 -21.280 -2.506 1.00 56.69 223 LYS A N 1
ATOM 1761 C CA . LYS A 1 223 ? 36.399 -21.784 -2.606 1.00 56.69 223 LYS A CA 1
ATOM 1762 C C . LYS A 1 223 ? 36.370 -23.245 -3.054 1.00 56.69 223 LYS A C 1
ATOM 1764 O O . LYS A 1 223 ? 35.579 -24.015 -2.517 1.00 56.69 223 LYS A O 1
ATOM 1769 N N . ARG A 1 224 ? 37.263 -23.638 -3.968 1.00 63.03 224 ARG A N 1
ATOM 1770 C CA . ARG A 1 224 ? 37.404 -25.023 -4.437 1.00 63.03 224 ARG A CA 1
ATOM 1771 C C . ARG A 1 224 ? 37.913 -25.956 -3.336 1.00 63.03 224 ARG A C 1
ATOM 1773 O O . ARG A 1 224 ? 37.306 -26.996 -3.116 1.00 63.03 224 ARG A O 1
ATOM 1780 N N . GLU A 1 225 ? 38.923 -25.549 -2.568 1.00 65.88 225 GLU A N 1
ATOM 1781 C CA . GLU A 1 225 ? 39.407 -26.307 -1.400 1.00 65.88 225 GLU A CA 1
ATOM 1782 C C . GLU A 1 225 ? 38.350 -26.436 -0.295 1.00 65.88 225 GLU A C 1
ATOM 1784 O O . GLU A 1 225 ? 38.247 -27.477 0.357 1.00 65.88 225 GLU A O 1
ATOM 1789 N N . ALA A 1 226 ? 37.554 -25.386 -0.064 1.00 63.59 226 ALA A N 1
ATOM 1790 C CA . ALA A 1 226 ? 36.450 -25.432 0.891 1.00 63.59 226 ALA A CA 1
ATOM 1791 C C . ALA A 1 226 ? 35.351 -26.405 0.433 1.00 63.59 226 ALA A C 1
ATOM 1793 O O . ALA A 1 226 ? 34.830 -27.158 1.256 1.00 63.59 226 ALA A O 1
ATOM 1794 N N . MET A 1 227 ? 35.055 -26.431 -0.870 1.00 60.34 227 MET A N 1
ATOM 1795 C CA . MET A 1 227 ? 34.129 -27.379 -1.492 1.00 60.34 227 MET A CA 1
ATOM 1796 C C . MET A 1 227 ? 34.636 -28.823 -1.425 1.00 60.34 227 MET A C 1
ATOM 1798 O O . MET A 1 227 ? 33.875 -29.707 -1.040 1.00 60.34 227 MET A O 1
ATOM 1802 N N . ASP A 1 228 ? 35.918 -29.067 -1.702 1.00 57.97 228 ASP A N 1
ATOM 1803 C CA . ASP A 1 228 ? 36.519 -30.403 -1.585 1.00 57.97 228 ASP A CA 1
ATOM 1804 C C . ASP A 1 228 ? 36.527 -30.891 -0.135 1.00 57.97 228 ASP A C 1
ATOM 1806 O O . ASP A 1 228 ? 36.193 -32.044 0.136 1.00 57.97 228 ASP A O 1
ATOM 1810 N N . LYS A 1 229 ? 36.814 -30.014 0.837 1.00 63.78 229 LYS A N 1
ATOM 1811 C CA . LYS A 1 229 ? 36.687 -30.350 2.265 1.00 63.78 229 LYS A CA 1
ATOM 1812 C C . LYS A 1 229 ? 35.244 -30.657 2.659 1.00 63.78 229 LYS A C 1
ATOM 1814 O O . LYS A 1 229 ? 35.035 -31.527 3.504 1.00 63.78 229 LYS A O 1
ATOM 1819 N N . LEU A 1 230 ? 34.265 -29.975 2.058 1.00 53.47 230 LEU A N 1
ATOM 1820 C CA . LEU A 1 230 ? 32.841 -30.237 2.277 1.00 53.47 230 LEU A CA 1
ATOM 1821 C C . LEU A 1 230 ? 32.437 -31.602 1.696 1.00 53.47 230 LEU A C 1
ATOM 1823 O O . LEU A 1 230 ? 31.841 -32.410 2.402 1.00 53.47 230 LEU A O 1
ATOM 1827 N N . LEU A 1 231 ? 32.840 -31.895 0.456 1.00 55.03 231 LEU A N 1
ATOM 1828 C CA . LEU A 1 231 ? 32.594 -33.169 -0.230 1.00 55.03 231 LEU A CA 1
ATOM 1829 C C . LEU A 1 231 ? 33.288 -34.347 0.467 1.00 55.03 231 LEU A C 1
ATOM 1831 O O . LEU A 1 231 ? 32.705 -35.421 0.590 1.00 55.03 231 LEU A O 1
ATOM 1835 N N . THR A 1 232 ? 34.493 -34.133 1.000 1.00 58.78 232 THR A N 1
ATOM 1836 C CA . THR A 1 232 ? 35.232 -35.143 1.776 1.00 58.78 232 THR A CA 1
ATOM 1837 C C . THR A 1 232 ? 34.577 -35.399 3.140 1.00 58.78 232 THR A C 1
ATOM 1839 O O . THR A 1 232 ? 34.560 -36.535 3.613 1.00 58.78 232 THR A O 1
ATOM 1842 N N . LYS A 1 233 ? 33.990 -34.365 3.771 1.00 54.47 233 LYS A N 1
ATOM 1843 C CA . LYS A 1 233 ? 33.207 -34.495 5.016 1.00 54.47 233 LYS A CA 1
ATOM 1844 C C . LYS A 1 233 ? 31.866 -35.202 4.813 1.00 54.47 233 LYS A C 1
ATOM 1846 O O . LYS A 1 233 ? 31.376 -35.827 5.748 1.00 54.47 233 LYS A O 1
ATOM 1851 N N . LEU A 1 234 ? 31.281 -35.115 3.621 1.00 49.41 234 LEU A N 1
ATOM 1852 C CA . LEU A 1 234 ? 29.969 -35.677 3.280 1.00 49.41 234 LEU A CA 1
ATOM 1853 C C . LEU A 1 234 ? 30.042 -37.133 2.785 1.00 49.41 234 LEU A C 1
ATOM 1855 O O . LEU A 1 234 ? 29.245 -37.533 1.944 1.00 49.41 234 LEU A O 1
ATOM 1859 N N . GLY A 1 235 ? 30.992 -37.914 3.317 1.00 42.00 235 GLY A N 1
ATOM 1860 C CA . GLY A 1 235 ? 31.228 -39.339 3.052 1.00 42.00 235 GLY A CA 1
ATOM 1861 C C . GLY A 1 235 ? 30.109 -40.089 2.314 1.00 42.00 235 GLY A C 1
ATOM 1862 O O . GLY A 1 235 ? 29.073 -40.389 2.893 1.00 42.00 235 GLY A O 1
ATOM 1863 N N . LYS A 1 236 ? 30.388 -40.418 1.043 1.00 49.06 236 LYS A N 1
ATOM 1864 C CA . LYS A 1 236 ? 29.669 -41.337 0.137 1.00 49.06 236 LYS A CA 1
ATOM 1865 C C . LYS A 1 236 ? 28.136 -41.231 0.144 1.00 49.06 236 LYS A C 1
ATOM 1867 O O . LYS A 1 236 ? 27.449 -42.175 0.523 1.00 49.06 236 LYS A O 1
ATOM 1872 N N . TYR A 1 237 ? 27.614 -40.157 -0.440 1.00 42.97 237 TYR A N 1
ATOM 1873 C CA . TYR A 1 237 ? 26.293 -40.192 -1.068 1.00 42.97 237 TYR A CA 1
ATOM 1874 C C . TYR A 1 237 ? 26.457 -40.139 -2.585 1.00 42.97 237 TYR A C 1
ATOM 1876 O O . TYR A 1 237 ? 26.973 -39.168 -3.136 1.00 42.97 237 TYR A O 1
ATOM 1884 N N . THR A 1 238 ? 26.052 -41.210 -3.263 1.00 39.50 238 THR A N 1
ATOM 1885 C CA . THR A 1 238 ? 25.985 -41.262 -4.723 1.00 39.50 238 THR A CA 1
ATOM 1886 C C . THR A 1 238 ? 24.708 -40.545 -5.150 1.00 39.50 238 THR A C 1
ATOM 1888 O O . THR A 1 238 ? 23.613 -41.067 -4.958 1.00 39.50 238 THR A O 1
ATOM 1891 N N . VAL A 1 239 ? 24.829 -39.332 -5.688 1.00 38.66 239 VAL A N 1
ATOM 1892 C CA . VAL A 1 239 ? 23.705 -38.639 -6.330 1.00 38.66 239 VAL A CA 1
ATOM 1893 C C . VAL A 1 239 ? 23.691 -39.050 -7.799 1.00 38.66 239 VAL A C 1
ATOM 1895 O O . VAL A 1 239 ? 24.569 -38.658 -8.565 1.00 38.66 239 VAL A O 1
ATOM 1898 N N . THR A 1 240 ? 22.715 -39.869 -8.188 1.00 35.88 240 THR A N 1
ATOM 1899 C CA . THR A 1 240 ? 22.456 -40.214 -9.591 1.00 35.88 240 THR A CA 1
ATOM 1900 C C . THR A 1 240 ? 21.391 -39.267 -10.132 1.00 35.88 240 THR A C 1
ATOM 1902 O O . THR A 1 240 ? 20.239 -39.315 -9.707 1.00 35.88 240 THR A O 1
ATOM 1905 N N . VAL A 1 241 ? 21.786 -38.390 -11.053 1.00 38.34 241 VAL A N 1
ATOM 1906 C CA . VAL A 1 241 ? 20.877 -37.502 -11.786 1.00 38.34 241 VAL A CA 1
ATOM 1907 C C . VAL A 1 241 ? 20.484 -38.202 -13.084 1.00 38.34 241 VAL A C 1
ATOM 1909 O O . VAL A 1 241 ? 21.359 -38.556 -13.871 1.00 38.34 241 VAL A O 1
ATOM 1912 N N . TYR A 1 242 ? 19.186 -38.404 -13.310 1.00 41.28 242 TYR A N 1
ATOM 1913 C CA . TYR A 1 242 ? 18.663 -38.880 -14.591 1.00 41.28 242 TYR A CA 1
ATOM 1914 C C . TYR A 1 242 ? 18.194 -37.687 -15.422 1.00 41.28 242 TYR A C 1
ATOM 1916 O O . TYR A 1 242 ? 17.439 -36.846 -14.936 1.00 41.28 242 TYR A O 1
ATOM 1924 N N . LEU A 1 243 ? 18.639 -37.628 -16.677 1.00 40.50 243 LEU A N 1
ATOM 1925 C CA . LEU A 1 243 ? 18.080 -36.733 -17.682 1.00 40.50 243 LEU A CA 1
ATOM 1926 C C . LEU A 1 243 ? 16.941 -37.485 -18.378 1.00 40.50 243 LEU A C 1
ATOM 1928 O O . LEU A 1 243 ? 17.189 -38.534 -18.972 1.00 40.50 243 LEU A O 1
ATOM 1932 N N . ASN A 1 244 ? 15.711 -36.973 -18.305 1.00 40.06 244 ASN A N 1
ATOM 1933 C CA . ASN A 1 244 ? 14.623 -37.486 -19.132 1.00 40.06 244 ASN A CA 1
ATOM 1934 C C . ASN A 1 244 ? 14.846 -36.996 -20.571 1.00 40.06 244 ASN A C 1
ATOM 1936 O O . ASN A 1 244 ? 14.526 -35.855 -20.904 1.00 40.06 244 ASN A O 1
ATOM 1940 N N . GLN A 1 245 ? 15.470 -37.837 -21.392 1.00 45.12 245 GLN A N 1
ATOM 1941 C CA . GLN A 1 245 ? 15.490 -37.690 -22.842 1.00 45.12 245 GLN A CA 1
ATOM 1942 C C . GLN A 1 245 ? 14.414 -38.608 -23.400 1.00 45.12 245 GLN A C 1
ATOM 1944 O O . GLN A 1 245 ? 14.714 -39.733 -23.772 1.00 45.12 245 GLN A O 1
ATOM 1949 N N . ASP A 1 246 ? 13.165 -38.171 -23.289 1.00 46.84 246 ASP A N 1
ATOM 1950 C CA . ASP A 1 246 ? 12.120 -38.267 -24.310 1.00 46.84 246 ASP A CA 1
ATOM 1951 C C . ASP A 1 246 ? 10.795 -37.866 -23.654 1.00 46.84 246 ASP A C 1
ATOM 1953 O O . ASP A 1 246 ? 10.287 -38.524 -22.750 1.00 46.84 246 ASP A O 1
ATOM 1957 N N . GLY A 1 247 ? 10.267 -36.712 -24.065 1.00 48.44 247 GLY A N 1
ATOM 1958 C CA . GLY A 1 247 ? 9.079 -36.102 -23.476 1.00 48.44 247 GLY A CA 1
ATOM 1959 C C . GLY A 1 247 ? 7.790 -36.881 -23.745 1.00 48.44 247 GLY A C 1
ATOM 1960 O O . GLY A 1 247 ? 7.070 -36.558 -24.691 1.00 48.44 247 GLY A O 1
ATOM 1961 N N . GLN A 1 248 ? 7.478 -37.833 -22.864 1.00 40.09 248 GLN A N 1
ATOM 1962 C CA . GLN A 1 248 ? 6.114 -38.211 -22.476 1.00 40.09 248 GLN A CA 1
ATOM 1963 C C . GLN A 1 248 ? 5.996 -38.269 -20.953 1.00 40.09 248 GLN A C 1
ATOM 1965 O O . GLN A 1 248 ? 6.937 -38.775 -20.299 1.00 40.09 248 GLN A O 1
#

Sequence (248 aa):
MKADSINEGDVFILDMNDKIYFWPGEQCNVTEKMKGLEVATGMRKSERHAQADILFPREDAGVDAEFWSHLGGKPATINPPTPDDGAADGEDDDLNYKFFKISNETGKLLCSEIQDRPLKREHLDTNDTFILELNKHIYIWIGRAANAEEKKNALIIGKSFLKAHNKPKGTRVTRVVENAEDVHFKSFFDGFYPALKMEIGANKGFDTSVTANQDMEKLANKKREAMDKLLTKLGKYTVTVYLNQDGQ

InterPro domains:
  IPR007122 Villin/Gelsolin [PTHR11977] (2-203)
  IPR007122 Villin/Gelsolin [SM00262] (1-74)
  IPR007122 Villin/Gelsolin [SM00262] (98-192)
  IPR007123 Gelsolin-like domain [PF00626] (2-50)
  IPR007123 Gelsolin-like domain [PF00626] (117-181)
  IPR029006 ADF-H/Gelsolin-like domain superfamily [G3DSA:3.40.20.10] (1-85)
  IPR029006 ADF-H/Gelsolin-like domain superfamily [G3DSA:3.40.20.10] (92-200)

pLDDT: mean 76.11, std 19.85, range [31.8, 96.94]

Foldseek 3Di:
DAQQVFELAAWDWDDPLQEIETEHRVNHDPVRSQLSVLLSVQCCVQVNVVRHDYHYLVVDVVSVQVVQVVRVHHDPDHHYDDDPVVVVPDCPQQPDKWKWWWDCPVVDTDTDTDPDPQAAPVVDDLQTWMWIDGQQEIEIEHRVNHDPVCVVCVVVSVVVVCVVVVHDPNRYYHYHYPVNDHSVVCSSHPPPGDRPPPCPDDPDDDPPPPPPDPPVVVVVVVVVVVVVVVVVVVPDDDDDDDDPPDDD

Secondary structure (DSSP, 8-state):
--GGG-BTTSEEEEE-SSEEEEEE-TT--HHHHHHHHHHHHHIIIIISTT-SEEE-GGG-HHHHHHHHHHTTS--SSPBPPPPGGGTTTS--TTT--EEEEEE-TTSS-EEEEE--SSEEGGGS-TTSEEEEE-SSEEEEEE-TTS-HHHHHHHHHHHHHHHHHTTPPTT-EEEEEETT---HHHHTTEETSS-------S-SS---TT-SS---HHHHHHHHHHHHHHHHHHT------PPP--S--

Radius of gyration: 25.44 Å; chains: 1; bounding box: 69×63×55 Å

Organism: NCBI:txid197538